Protein AF-A0AAY5EZK5-F1 (afdb_monomer)

Radius of gyration: 25.85 Å; Cα contacts (8 Å, |Δi|>4): 618; chains: 1; bounding box: 64×40×81 Å

Sequence (261 aa):
RSLLYVVLVALSNPVETMMDTRTATAELGWTAYPASGWEEVSGYDENLNTIRTYQVCNVFEPSQNNWLLTTFVRRRAAQRVYVEMRFTVRDCSSIPRVPGSCKETFTSTIRERPGAYLKVDTIAADESFSQVDFGGRLMKVNTEVRSFGPLSRNGFYLAFQDYGACMSLLSVRVFYKKCPSVVQNFAVFPETMTGAESTSLVIARGTCIPNAEEVDVPIKLYCNGDGEWMVPIGSCTCKAGFEPDNSSGKVLQRFWILRRL

Secondary structure (DSSP, 8-state):
-------------SEEEEEEGGG-SS----EEESTTS-EEEEEE-TT--EEEEEEEE-TTSSS--EEEEPPPEE-TT-SSEEEEEEEEEB-GGGSTT--TT-BSEEEEEEEEETTEEEEEEEEE-SS-B-HHHHHTT----EEEEEEE----SSEEEEEEEESSBEEEEEEEEEEEEEEPPEEETTEEE--EE--SSTT-EEEEEPEEPTTEEEEEEEEEEEEETTS-B---EEEEEEPTTEEEETTTTEEEE--------

Foldseek 3Di:
DDPPPPPPLPPDDQKDWQDKQAPDPDDQPKDKPPPLAKDWDWDADPVRDIGIKIWGAQQQDAFDKIKIKGPWGFCPPAQKKKKKWKKAFADQVQDPPGDPQEDQWKWKWKFQDPPDIHTQDIDHFPDHDHPVVVVVVDTDIGIDMTMAGRDDHRTIMMMIIDGRTGMMTRMIIMMAGWAGWDADQQWTWHIGGEHGDQADWDKTFTDHAPQKDWDFDDFIWTQGRRRDIDDTGGHIGGHPQWDADPPRSHIHGDDPPPPPD

Solvent-accessible surface area (backbone atoms only — not comparable to full-atom values): 14455 Å² total; per-residue (Å²): 140,80,83,78,81,76,78,74,78,64,87,54,69,41,61,49,80,68,44,54,45,75,76,42,91,59,86,82,75,54,51,45,37,52,77,87,34,42,42,83,44,83,44,65,50,100,84,68,46,80,34,54,25,40,33,34,65,54,30,82,51,77,89,41,71,25,32,37,30,50,56,83,40,68,39,78,84,46,28,26,39,35,42,37,38,32,30,35,36,40,38,58,91,52,41,87,88,54,48,93,64,43,35,63,46,36,35,40,30,40,31,69,46,93,94,47,72,46,77,72,47,78,48,66,60,92,49,62,32,46,63,71,32,64,78,67,73,53,80,45,77,28,79,48,77,50,72,52,53,70,58,87,58,75,30,35,26,50,33,41,39,34,50,14,21,40,36,35,45,55,32,49,36,33,31,29,46,21,19,50,53,46,76,56,54,52,17,39,31,65,66,40,63,21,36,46,44,72,87,26,71,32,80,39,65,42,42,56,40,75,65,36,39,83,74,39,81,67,40,35,34,33,25,28,36,81,17,44,76,52,81,72,38,48,31,30,42,62,36,93,66,38,41,78,37,93,88,71,84,44,58,41,72,60,74,79,75,74,76,71,129

Organism: Electrophorus electricus (NCBI:txid8005)

Nearest PDB structures (foldseek):
  7s7k-assembly1_A  TM=9.280E-01  e=2.050E-34  Mus musculus
  2x11-assembly1_A  TM=9.058E-01  e=7.210E-27  Homo sapiens
  2x10-assembly1_A  TM=8.776E-01  e=5.225E-24  Homo sapiens
  3nru-assembly3_C  TM=8.890E-01  e=3.804E-19  Homo sapiens
  7cze-assembly4_K  TM=8.743E-01  e=5.300E-18  Homo sapiens

Mean predicted aligned error: 9.1 Å

Structure (mmCIF, N/CA/C/O backbone):
data_AF-A0AAY5EZK5-F1
#
_entry.id   AF-A0AAY5EZK5-F1
#
loop_
_atom_site.group_PDB
_atom_site.id
_atom_site.type_symbol
_atom_site.label_a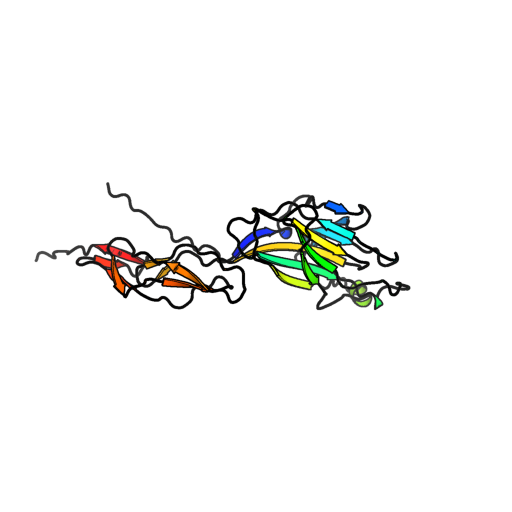tom_id
_atom_site.label_alt_id
_atom_site.label_comp_id
_atom_site.label_asym_id
_atom_site.label_entity_id
_atom_site.label_seq_id
_atom_site.pdbx_PDB_ins_code
_atom_site.Cartn_x
_atom_site.Cartn_y
_atom_site.Cartn_z
_atom_site.occupancy
_atom_site.B_iso_or_equiv
_atom_site.auth_seq_id
_atom_site.auth_comp_id
_atom_site.auth_asym_id
_atom_site.auth_atom_id
_atom_site.pdbx_PDB_model_num
ATOM 1 N N . ARG A 1 1 ? -35.147 -21.586 28.026 1.00 32.94 1 ARG A N 1
ATOM 2 C CA . ARG A 1 1 ? -34.544 -21.459 26.676 1.00 32.94 1 ARG A CA 1
ATOM 3 C C . ARG A 1 1 ? -33.757 -20.155 26.653 1.00 32.94 1 ARG A C 1
ATOM 5 O O . ARG A 1 1 ? -34.301 -19.137 26.254 1.00 32.94 1 ARG A O 1
ATOM 12 N N . SER A 1 2 ? -32.534 -20.166 27.176 1.00 31.98 2 SER A N 1
ATOM 13 C CA . SER A 1 2 ? -31.687 -18.973 27.257 1.00 31.98 2 SER A CA 1
ATOM 14 C C . SER A 1 2 ? -30.666 -19.056 26.131 1.00 31.98 2 SER A C 1
ATOM 16 O O . SER A 1 2 ? -29.817 -19.943 26.134 1.00 31.98 2 SER A O 1
ATOM 18 N N . LEU A 1 3 ? -30.824 -18.196 25.127 1.00 35.03 3 LEU A N 1
ATOM 19 C CA . LEU A 1 3 ? -29.871 -18.033 24.034 1.00 35.03 3 LEU A CA 1
ATOM 20 C C . LEU A 1 3 ? -28.569 -17.481 24.623 1.00 35.03 3 LEU A C 1
ATOM 22 O O . LEU A 1 3 ? -28.501 -16.318 25.015 1.00 35.03 3 LEU A O 1
ATOM 26 N N . LEU A 1 4 ? -27.552 -18.337 24.730 1.00 34.62 4 LEU A N 1
ATOM 27 C CA . LEU A 1 4 ? -26.184 -17.935 25.033 1.00 34.62 4 LEU A CA 1
ATOM 28 C C . LEU A 1 4 ? -25.693 -17.087 23.847 1.00 34.62 4 LEU A C 1
ATOM 30 O O . LEU A 1 4 ? -25.310 -17.626 22.810 1.00 34.62 4 LEU A O 1
ATOM 34 N N . TYR A 1 5 ? -25.740 -15.760 23.971 1.00 36.22 5 TYR A N 1
ATOM 35 C CA . TYR A 1 5 ? -25.053 -14.865 23.042 1.00 36.22 5 TYR A CA 1
ATOM 36 C C . TYR A 1 5 ? -23.549 -15.021 23.273 1.00 36.22 5 TYR A C 1
ATOM 38 O O . TYR A 1 5 ? -22.938 -14.362 24.115 1.00 36.22 5 TYR A O 1
ATOM 46 N N . VAL A 1 6 ? -22.950 -15.964 22.553 1.00 38.41 6 VAL A N 1
ATOM 47 C CA . VAL A 1 6 ? -21.502 -16.077 22.429 1.00 38.41 6 VAL A CA 1
ATOM 48 C C . VAL A 1 6 ? -21.052 -14.913 21.549 1.00 38.41 6 VAL A C 1
ATOM 50 O O . VAL A 1 6 ? -21.054 -15.008 20.326 1.00 38.41 6 VAL A O 1
ATOM 53 N N . VAL A 1 7 ? -20.691 -13.788 22.167 1.00 42.38 7 VAL A N 1
ATOM 54 C CA . VAL A 1 7 ? -19.855 -12.789 21.496 1.00 42.38 7 VAL A CA 1
ATOM 55 C C . VAL A 1 7 ? -18.460 -13.403 21.425 1.00 42.38 7 VAL A C 1
ATOM 57 O O . VAL A 1 7 ? -17.685 -13.340 22.375 1.00 42.38 7 VAL A O 1
ATOM 60 N N . LEU A 1 8 ? -18.184 -14.104 20.326 1.00 40.06 8 LEU A N 1
ATOM 61 C CA . LEU A 1 8 ? -16.822 -14.419 19.918 1.00 40.06 8 LEU A CA 1
ATOM 62 C C . LEU A 1 8 ? -16.130 -13.076 19.676 1.00 40.06 8 LEU A C 1
ATOM 64 O O . LEU A 1 8 ? -16.395 -12.417 18.672 1.00 40.06 8 LEU A O 1
ATOM 68 N N . VAL A 1 9 ? -15.265 -12.656 20.600 1.00 46.59 9 VAL A N 1
ATOM 69 C CA . VAL A 1 9 ? -14.266 -11.630 20.295 1.00 46.59 9 VAL A CA 1
ATOM 70 C C . VAL A 1 9 ? -13.293 -12.303 19.335 1.00 46.59 9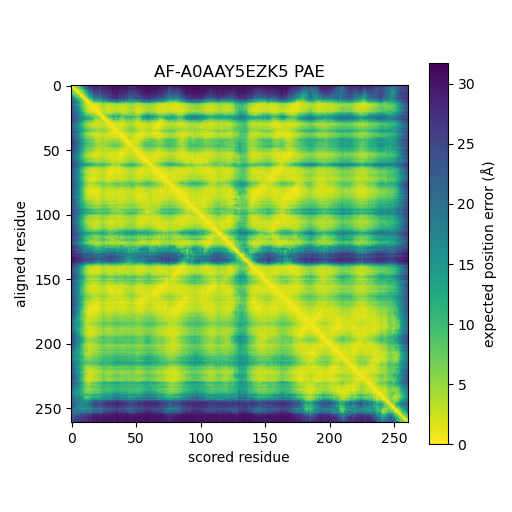 VAL A C 1
ATOM 72 O O . VAL A 1 9 ? -12.366 -12.998 19.745 1.00 46.59 9 VAL A O 1
ATOM 75 N N . ALA A 1 10 ? -13.582 -12.212 18.039 1.00 46.12 10 ALA A N 1
ATOM 76 C CA . ALA A 1 10 ? -12.631 -12.613 17.023 1.00 46.12 10 ALA A CA 1
ATOM 77 C C . ALA A 1 10 ? -11.376 -11.759 17.232 1.00 46.12 10 ALA A C 1
ATOM 79 O O . ALA A 1 10 ? -11.470 -10.532 17.261 1.00 46.12 10 ALA A O 1
ATOM 80 N N . LEU A 1 11 ? -10.216 -12.400 17.391 1.00 54.25 11 LEU A N 1
ATOM 81 C CA . LEU A 1 11 ? -8.919 -11.736 17.291 1.00 54.25 11 LEU A CA 1
ATOM 82 C C . LEU A 1 11 ? -8.790 -11.224 15.851 1.00 54.25 11 LEU A C 1
ATOM 84 O O . LEU A 1 11 ? -8.281 -11.911 14.968 1.00 54.25 11 LEU A O 1
ATOM 88 N N . SER A 1 12 ? -9.371 -10.060 15.573 1.00 65.50 12 SER A N 1
ATOM 89 C CA . SER A 1 12 ? -9.304 -9.444 14.257 1.00 65.50 12 SER A CA 1
ATOM 90 C C . SER A 1 12 ? -7.900 -8.889 14.066 1.00 65.50 12 SER A C 1
ATOM 92 O O . SER A 1 12 ? -7.410 -8.145 14.915 1.00 65.50 12 SER A O 1
ATOM 94 N N . ASN A 1 13 ? -7.261 -9.239 12.952 1.00 77.38 13 ASN A N 1
ATOM 95 C CA . ASN A 1 13 ? -5.939 -8.722 12.623 1.00 77.38 13 ASN A CA 1
ATOM 96 C C . ASN A 1 13 ? -5.965 -7.180 12.562 1.00 77.38 13 ASN A C 1
ATOM 98 O O . ASN A 1 13 ? -6.868 -6.622 11.929 1.00 77.38 13 ASN A O 1
ATOM 102 N N . PRO A 1 14 ? -4.968 -6.487 13.149 1.00 85.88 14 PRO A N 1
ATOM 103 C CA . PRO A 1 14 ? -4.870 -5.024 13.098 1.00 85.88 14 PRO A CA 1
ATOM 104 C C . PRO A 1 14 ? -4.542 -4.502 11.690 1.00 85.88 14 PRO A C 1
ATOM 106 O O . PRO A 1 14 ? -4.559 -3.301 11.439 1.00 85.88 14 PRO A O 1
ATOM 109 N N . VAL A 1 15 ? -4.249 -5.408 10.753 1.00 93.00 15 VAL A N 1
ATOM 110 C CA . VAL A 1 15 ? -3.941 -5.121 9.355 1.00 93.00 15 VAL A CA 1
ATOM 111 C C . VAL A 1 15 ? -4.949 -5.827 8.460 1.00 93.00 15 VAL A C 1
ATOM 113 O O . VAL A 1 15 ? -5.126 -7.043 8.546 1.00 93.00 15 VAL A O 1
ATOM 116 N N . GLU A 1 16 ? -5.568 -5.079 7.551 1.00 93.00 16 GLU A N 1
ATOM 117 C CA . GLU A 1 16 ? -6.508 -5.614 6.573 1.00 93.00 16 GLU A CA 1
ATOM 118 C C . GLU A 1 16 ? -5.995 -5.393 5.148 1.00 93.00 16 GLU A C 1
ATOM 120 O O . GLU A 1 16 ? -5.704 -4.273 4.729 1.00 93.00 16 GLU A O 1
ATOM 125 N N . THR A 1 17 ? -5.861 -6.490 4.397 1.00 94.50 17 THR A N 1
ATOM 126 C CA . THR A 1 17 ? -5.296 -6.479 3.041 1.00 94.50 17 THR A CA 1
ATOM 127 C C . THR A 1 17 ? -6.388 -6.229 2.000 1.00 94.50 17 THR A C 1
ATOM 129 O O . THR A 1 17 ? -7.453 -6.848 2.016 1.00 94.50 17 THR A O 1
ATOM 132 N N . MET A 1 18 ? -6.115 -5.293 1.094 1.00 93.81 18 MET A N 1
ATOM 133 C CA . MET A 1 18 ? -7.018 -4.829 0.037 1.00 93.81 18 MET A CA 1
ATOM 134 C C . MET A 1 18 ? -6.620 -5.380 -1.333 1.00 93.81 18 MET A C 1
ATOM 136 O O . MET A 1 18 ? -7.491 -5.646 -2.156 1.00 93.81 18 MET A O 1
ATOM 140 N N . MET A 1 19 ? -5.316 -5.540 -1.560 1.00 94.25 19 MET A N 1
ATOM 141 C CA . MET A 1 19 ? -4.713 -6.132 -2.753 1.00 94.25 19 MET A CA 1
ATOM 142 C C . MET A 1 19 ? -3.415 -6.826 -2.336 1.00 94.25 19 MET A C 1
ATOM 144 O O . MET A 1 19 ? -2.656 -6.250 -1.562 1.00 94.25 19 MET A O 1
ATOM 148 N N . ASP A 1 20 ? -3.150 -8.028 -2.840 1.00 94.12 20 ASP A N 1
ATOM 149 C CA . ASP A 1 20 ? -1.861 -8.708 -2.668 1.00 94.12 20 ASP A CA 1
ATOM 150 C C . ASP A 1 20 ? -1.550 -9.555 -3.903 1.00 94.12 20 ASP A C 1
ATOM 152 O O . ASP A 1 20 ? -2.169 -10.598 -4.134 1.00 94.12 20 ASP A O 1
ATOM 156 N N . THR A 1 21 ? -0.594 -9.095 -4.710 1.00 93.19 21 THR A N 1
ATOM 157 C CA . THR A 1 21 ? -0.231 -9.775 -5.958 1.00 93.19 21 THR A CA 1
ATOM 158 C C . THR A 1 21 ? 0.526 -11.085 -5.736 1.00 93.19 21 THR A C 1
ATOM 160 O O . THR A 1 21 ? 0.602 -11.880 -6.664 1.00 93.19 21 THR A O 1
ATOM 163 N N . ARG A 1 22 ? 1.044 -11.368 -4.528 1.00 87.94 22 ARG A N 1
ATOM 164 C CA . ARG A 1 22 ? 1.751 -12.636 -4.235 1.00 87.94 22 ARG A CA 1
ATOM 165 C C . ARG A 1 22 ? 0.822 -13.840 -4.275 1.00 87.94 22 ARG A C 1
ATOM 167 O O . ARG A 1 22 ? 1.249 -14.950 -4.554 1.00 87.94 22 ARG A O 1
ATOM 174 N N . THR A 1 23 ? -0.450 -13.610 -3.969 1.00 83.69 23 THR A N 1
ATOM 175 C CA . THR A 1 23 ? -1.479 -14.655 -3.933 1.00 83.69 23 THR A CA 1
ATOM 176 C C . THR A 1 23 ? -2.147 -14.889 -5.286 1.00 83.69 23 THR A C 1
ATOM 178 O O . THR A 1 23 ? -3.000 -15.769 -5.407 1.00 83.69 23 THR A O 1
ATOM 181 N N . ALA A 1 24 ? -1.784 -14.109 -6.308 1.00 78.69 24 ALA A N 1
ATOM 182 C CA . ALA A 1 24 ? -2.362 -14.240 -7.632 1.00 78.69 24 ALA A CA 1
ATOM 183 C C . ALA A 1 24 ? -1.841 -15.509 -8.321 1.00 78.69 24 ALA A C 1
ATOM 185 O O . ALA A 1 24 ? -0.646 -15.667 -8.553 1.00 78.69 24 ALA A O 1
ATOM 186 N N . THR A 1 25 ? -2.759 -16.407 -8.672 1.00 68.88 25 THR A N 1
ATOM 187 C CA . THR A 1 25 ? -2.469 -17.650 -9.407 1.00 68.88 25 THR A CA 1
ATOM 188 C C . THR A 1 25 ? -2.644 -17.505 -10.924 1.00 68.88 25 THR A C 1
ATOM 190 O O . THR A 1 25 ? -2.335 -18.428 -11.675 1.00 68.88 25 THR A O 1
ATOM 193 N N . ALA A 1 26 ? -3.127 -16.348 -11.380 1.00 78.00 26 ALA A N 1
ATOM 194 C CA . ALA A 1 26 ? -3.398 -16.006 -12.774 1.00 78.00 26 ALA A CA 1
ATOM 195 C C . ALA A 1 26 ? -2.852 -14.604 -13.103 1.00 78.00 26 ALA A C 1
ATOM 197 O O . ALA A 1 26 ? -2.232 -13.969 -12.251 1.00 78.00 26 ALA A O 1
ATOM 198 N N . GLU A 1 27 ? -3.067 -14.147 -14.339 1.00 82.12 27 GLU A N 1
ATOM 199 C CA . GLU A 1 27 ? -2.669 -12.811 -14.807 1.00 82.12 27 GLU A CA 1
ATOM 200 C C . GLU A 1 27 ? -3.202 -11.702 -13.889 1.00 82.12 27 GLU A C 1
ATOM 202 O O . GLU A 1 27 ? -4.352 -11.739 -13.437 1.00 82.12 27 GLU A O 1
ATOM 207 N N . LEU A 1 28 ? -2.362 -10.702 -13.617 1.00 85.00 28 LEU A N 1
ATOM 208 C CA . LEU A 1 28 ? -2.709 -9.580 -12.739 1.00 85.00 28 LEU A CA 1
ATOM 209 C C . LEU A 1 28 ? -3.65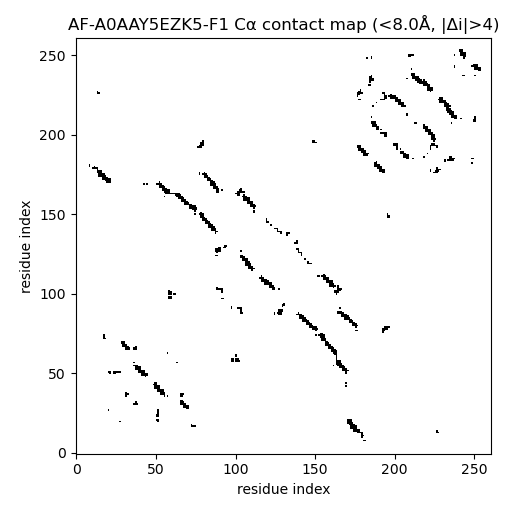6 -8.582 -13.421 1.00 85.00 28 LEU A C 1
ATOM 211 O O . LEU A 1 28 ? -4.402 -7.871 -12.737 1.00 85.00 28 LEU A O 1
ATOM 215 N N . GLY A 1 29 ? -3.637 -8.533 -14.757 1.00 90.69 29 GLY A N 1
ATOM 216 C CA . GLY A 1 29 ? -4.544 -7.716 -15.565 1.00 90.69 29 GLY A CA 1
ATOM 217 C C . GLY A 1 29 ? -4.324 -6.211 -15.401 1.00 90.69 29 GLY A C 1
ATOM 218 O O . GLY A 1 29 ? -5.278 -5.431 -15.472 1.00 90.69 29 GLY A O 1
ATOM 219 N N . TRP A 1 30 ? -3.092 -5.785 -15.115 1.00 95.38 30 TRP A N 1
ATOM 220 C CA . TRP A 1 30 ? -2.747 -4.368 -15.030 1.00 95.38 30 TRP A CA 1
ATOM 221 C C . TRP A 1 30 ? -2.520 -3.795 -16.428 1.00 95.38 30 TRP A C 1
ATOM 223 O O . TRP A 1 30 ? -2.168 -4.493 -17.373 1.00 95.38 30 TRP A O 1
ATOM 233 N N . THR A 1 31 ? -2.766 -2.498 -16.581 1.00 95.62 31 THR A N 1
ATOM 234 C CA . THR A 1 31 ? -2.671 -1.819 -17.876 1.00 95.62 31 THR A CA 1
ATOM 235 C C . THR A 1 31 ? -1.316 -1.136 -18.012 1.00 95.62 31 THR A C 1
ATOM 237 O O . THR A 1 31 ? -1.033 -0.182 -17.285 1.00 95.62 31 THR A O 1
ATOM 240 N N . ALA A 1 32 ? -0.501 -1.596 -18.959 1.00 96.38 32 ALA A N 1
ATOM 241 C CA . ALA A 1 32 ? 0.753 -0.952 -19.339 1.00 96.38 32 ALA A CA 1
ATOM 242 C C . ALA A 1 32 ? 0.536 0.092 -20.450 1.00 96.38 32 ALA A C 1
ATOM 244 O O . ALA A 1 32 ? -0.250 -0.121 -21.376 1.00 96.38 32 ALA A O 1
ATOM 245 N N . TYR A 1 33 ? 1.234 1.225 -20.368 1.00 94.62 33 TYR A N 1
ATOM 246 C CA . TYR A 1 33 ? 1.248 2.250 -21.410 1.00 94.62 33 TYR A CA 1
ATOM 247 C C . TYR A 1 33 ? 2.617 2.952 -21.499 1.00 94.62 33 TYR A C 1
ATOM 249 O O . TYR A 1 33 ? 3.058 3.518 -20.502 1.00 94.62 33 TYR A O 1
ATOM 257 N N . PRO A 1 34 ? 3.266 3.003 -22.675 1.00 94.94 34 PRO A N 1
ATOM 258 C CA . PRO A 1 34 ? 2.902 2.281 -23.894 1.00 94.94 34 PRO A CA 1
ATOM 259 C C . PRO A 1 34 ? 2.991 0.759 -23.686 1.00 94.94 34 PRO A C 1
ATOM 261 O O . PRO A 1 34 ? 3.588 0.292 -22.720 1.00 94.94 34 PRO A O 1
ATOM 264 N N . ALA A 1 35 ? 2.411 -0.024 -24.600 1.00 91.56 35 ALA A N 1
ATOM 265 C CA . ALA A 1 35 ? 2.458 -1.491 -24.523 1.00 91.56 35 ALA A CA 1
ATOM 266 C C . ALA A 1 35 ? 3.893 -2.058 -24.591 1.00 91.56 35 ALA A C 1
ATOM 268 O O . ALA A 1 35 ? 4.130 -3.174 -24.153 1.00 91.56 35 ALA A O 1
ATOM 269 N N . SER A 1 36 ? 4.847 -1.282 -25.114 1.00 90.69 36 SER A N 1
ATOM 270 C CA . SER A 1 36 ? 6.282 -1.598 -25.142 1.00 90.69 36 SER A CA 1
ATOM 271 C C . SER A 1 36 ? 7.034 -1.216 -23.858 1.00 90.69 36 SER A C 1
ATOM 273 O O . SER A 1 36 ? 8.260 -1.282 -23.829 1.00 90.69 36 SER A O 1
ATOM 275 N N . GLY A 1 37 ? 6.331 -0.706 -22.844 1.00 93.94 37 GLY A N 1
ATOM 276 C CA . GLY A 1 37 ? 6.909 -0.310 -21.565 1.00 93.94 37 GLY A CA 1
ATOM 277 C C . GLY A 1 37 ? 7.001 -1.496 -20.613 1.00 93.94 37 GLY A C 1
ATOM 278 O O . GLY A 1 37 ? 7.916 -2.307 -20.693 1.00 93.94 37 GLY A O 1
ATOM 279 N N . TRP A 1 38 ? 6.045 -1.575 -19.691 1.00 96.69 38 TRP A N 1
ATOM 280 C CA . TRP A 1 38 ? 5.977 -2.654 -18.712 1.00 96.69 38 TRP A CA 1
ATOM 281 C C . TRP A 1 38 ? 5.445 -3.947 -19.326 1.00 96.69 38 TRP A C 1
ATOM 283 O O . TRP A 1 38 ? 4.392 -3.950 -19.961 1.00 96.69 38 TRP A O 1
ATOM 293 N N . GLU A 1 39 ? 6.139 -5.047 -19.061 1.00 95.69 39 GLU A N 1
ATOM 294 C CA . GLU A 1 39 ? 5.795 -6.388 -19.525 1.00 95.69 39 GLU A CA 1
ATOM 295 C C . GLU A 1 39 ? 5.446 -7.289 -18.337 1.00 95.69 39 GLU A C 1
ATOM 297 O O . GLU A 1 39 ? 6.163 -7.307 -17.334 1.00 95.69 39 GLU A O 1
ATOM 302 N N . GLU A 1 40 ? 4.349 -8.042 -18.443 1.00 94.25 40 GLU A N 1
ATOM 303 C CA . GLU A 1 40 ? 3.993 -9.067 -17.459 1.00 94.25 40 GLU A CA 1
ATOM 304 C C . GLU A 1 40 ? 4.760 -10.358 -17.746 1.00 94.25 40 GLU A C 1
ATOM 306 O O . GLU A 1 40 ? 4.638 -10.934 -18.827 1.00 94.25 40 GLU A O 1
ATOM 311 N N . VAL A 1 41 ? 5.523 -10.841 -16.769 1.00 91.75 41 VAL A N 1
ATOM 312 C CA . VAL A 1 41 ? 6.317 -12.066 -16.894 1.00 91.75 41 VAL A CA 1
ATOM 313 C C . VAL A 1 41 ? 6.128 -12.981 -15.688 1.00 91.75 41 VAL A C 1
ATOM 315 O O . VAL A 1 41 ? 5.684 -12.573 -14.613 1.00 91.75 41 VAL A O 1
ATOM 318 N N . SER A 1 42 ? 6.445 -14.261 -15.872 1.00 88.88 42 SER A N 1
ATOM 319 C CA . SER A 1 42 ? 6.529 -15.211 -14.762 1.00 88.88 42 SER A CA 1
ATOM 320 C C . SER A 1 42 ? 7.906 -15.121 -14.112 1.00 88.88 42 SER A C 1
ATOM 322 O O . SER A 1 42 ? 8.920 -15.272 -14.791 1.00 88.88 42 SER A O 1
ATOM 324 N N . GLY A 1 43 ? 7.932 -14.925 -12.798 1.00 83.81 43 GLY A N 1
ATOM 325 C CA . GLY A 1 43 ? 9.136 -14.949 -11.974 1.00 83.81 43 GLY A CA 1
ATOM 326 C C . GLY A 1 43 ? 9.065 -16.017 -10.884 1.00 83.81 43 GLY A C 1
ATOM 327 O O . GLY A 1 43 ? 8.098 -16.777 -10.793 1.00 83.81 43 GLY A O 1
ATOM 328 N N . TYR A 1 44 ? 10.088 -16.040 -10.032 1.00 81.94 44 TYR A N 1
ATOM 329 C CA . TYR A 1 44 ? 10.135 -16.871 -8.831 1.00 81.94 44 TYR A CA 1
ATOM 330 C C . TYR A 1 44 ? 10.347 -15.988 -7.603 1.00 81.94 44 TYR A C 1
ATOM 332 O O . TYR A 1 44 ? 11.094 -15.009 -7.672 1.00 81.94 44 TYR A O 1
ATOM 340 N N . ASP A 1 45 ? 9.687 -16.318 -6.494 1.00 78.38 45 ASP A N 1
ATOM 341 C CA . ASP A 1 45 ? 9.992 -15.715 -5.196 1.00 78.38 45 ASP A CA 1
ATOM 342 C C . ASP A 1 45 ? 11.221 -16.380 -4.536 1.00 78.38 45 ASP A C 1
ATOM 344 O O . ASP A 1 45 ? 11.823 -17.311 -5.074 1.00 78.38 45 ASP A O 1
ATOM 348 N N . GLU A 1 46 ? 11.594 -15.909 -3.343 1.00 77.38 46 GLU A N 1
ATOM 349 C CA . GLU A 1 46 ? 12.710 -16.450 -2.545 1.00 77.38 46 GLU A CA 1
ATOM 350 C C . GLU A 1 46 ? 12.534 -17.937 -2.182 1.00 77.38 46 GLU A C 1
ATOM 352 O O . GLU A 1 46 ? 13.515 -18.629 -1.920 1.00 77.38 46 GLU A O 1
ATOM 357 N N . ASN A 1 47 ? 11.296 -18.439 -2.196 1.00 82.44 47 ASN A N 1
ATOM 358 C CA . ASN A 1 47 ? 10.943 -19.825 -1.895 1.00 82.44 47 ASN A CA 1
ATOM 359 C C . ASN A 1 47 ? 10.753 -20.672 -3.164 1.00 82.44 47 ASN A C 1
ATOM 361 O O . ASN A 1 47 ? 10.289 -21.808 -3.070 1.00 82.44 47 ASN A O 1
ATOM 365 N N . LEU A 1 48 ? 11.103 -20.138 -4.342 1.00 80.62 48 LEU A N 1
ATOM 366 C CA . LEU A 1 48 ? 10.933 -20.773 -5.652 1.00 80.62 48 LEU A CA 1
ATOM 367 C C . LEU A 1 48 ? 9.471 -21.023 -6.054 1.00 80.62 48 LEU A C 1
ATOM 369 O O . LEU A 1 48 ? 9.201 -21.826 -6.950 1.00 80.62 48 LEU A O 1
ATOM 373 N N . ASN A 1 49 ? 8.519 -20.312 -5.453 1.00 84.69 49 ASN A N 1
ATOM 374 C CA . ASN A 1 49 ? 7.143 -20.307 -5.931 1.00 84.69 49 ASN A CA 1
ATOM 375 C C . ASN A 1 49 ? 7.044 -19.463 -7.199 1.00 84.69 49 ASN A C 1
ATOM 377 O O . ASN A 1 49 ? 7.624 -18.380 -7.289 1.00 84.69 49 ASN A O 1
ATOM 381 N N . THR A 1 50 ? 6.262 -19.931 -8.167 1.00 86.56 50 THR A N 1
ATOM 382 C CA . THR A 1 50 ? 5.960 -19.159 -9.374 1.00 86.56 50 THR A CA 1
ATOM 383 C C . THR A 1 50 ? 5.084 -17.962 -9.023 1.00 86.56 50 THR A C 1
ATOM 385 O O . THR A 1 50 ? 3.992 -18.138 -8.481 1.00 86.56 50 THR A O 1
ATOM 388 N N . ILE A 1 5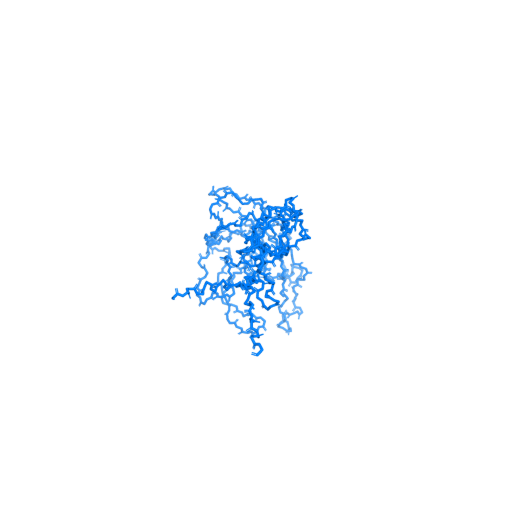1 ? 5.531 -16.763 -9.382 1.00 88.56 51 ILE A N 1
ATOM 389 C CA . ILE A 1 51 ? 4.809 -15.506 -9.167 1.00 88.56 51 ILE A CA 1
ATOM 390 C C . ILE A 1 51 ? 4.643 -14.751 -10.487 1.00 88.56 51 ILE A C 1
ATOM 392 O O . ILE A 1 51 ? 5.425 -14.930 -11.422 1.00 88.56 51 ILE A O 1
ATOM 396 N N . ARG A 1 52 ? 3.625 -13.891 -10.569 1.00 91.50 52 ARG A N 1
ATOM 397 C CA . ARG A 1 52 ? 3.456 -12.947 -11.683 1.00 91.50 52 ARG A CA 1
ATOM 398 C C . ARG A 1 52 ? 4.088 -11.612 -11.321 1.00 91.50 52 ARG A C 1
ATOM 400 O O . ARG A 1 52 ? 3.784 -11.054 -10.267 1.00 91.50 52 ARG A O 1
ATOM 407 N N . THR A 1 53 ? 4.969 -11.121 -12.184 1.00 92.19 53 THR A N 1
ATOM 408 C CA . THR A 1 53 ? 5.741 -9.893 -11.974 1.00 92.19 53 THR A CA 1
ATOM 409 C C . THR A 1 53 ? 5.603 -8.972 -13.181 1.00 92.19 53 THR A C 1
ATOM 411 O O . THR A 1 53 ? 5.233 -9.408 -14.270 1.00 92.19 53 THR A O 1
ATOM 414 N N . TYR A 1 54 ? 5.908 -7.689 -12.991 1.00 95.81 54 TYR A N 1
ATOM 415 C CA . TYR A 1 54 ? 6.021 -6.731 -14.091 1.00 95.81 54 TYR A CA 1
ATOM 416 C C . TYR A 1 54 ? 7.460 -6.246 -14.207 1.00 95.81 54 TYR A C 1
ATOM 418 O O . TYR A 1 54 ? 8.038 -5.818 -13.210 1.00 95.81 54 TYR A O 1
ATOM 426 N N . GLN A 1 55 ? 8.031 -6.278 -15.407 1.00 95.50 55 GLN A N 1
ATOM 427 C CA . GLN A 1 55 ? 9.398 -5.831 -15.669 1.00 95.50 55 GLN A CA 1
ATOM 428 C C . GLN A 1 55 ? 9.444 -4.718 -16.717 1.00 95.50 55 GLN A C 1
ATOM 430 O O . GLN A 1 55 ? 8.576 -4.630 -17.582 1.00 95.50 55 GLN A O 1
ATOM 435 N N . VAL A 1 56 ? 10.468 -3.872 -16.638 1.00 96.31 56 VAL A N 1
ATOM 436 C CA . VAL A 1 56 ? 10.782 -2.848 -17.643 1.00 96.31 56 VAL A CA 1
ATOM 437 C C . VAL A 1 56 ? 12.297 -2.645 -17.689 1.00 96.31 56 VAL A C 1
ATOM 439 O O . VAL A 1 56 ? 12.954 -2.642 -16.648 1.00 96.31 56 VAL A O 1
ATOM 442 N N . CYS A 1 57 ? 12.875 -2.530 -18.888 1.00 94.81 57 CYS A N 1
ATOM 443 C CA . CYS A 1 57 ? 14.320 -2.333 -19.059 1.00 94.81 57 CYS A CA 1
ATOM 444 C C . CYS A 1 57 ? 14.656 -1.562 -20.347 1.00 94.81 57 CYS A C 1
ATOM 446 O O . CYS A 1 57 ? 15.521 -1.954 -21.130 1.00 94.81 57 CYS A O 1
ATOM 448 N N . ASN A 1 58 ? 13.992 -0.425 -20.563 1.00 93.50 58 ASN A N 1
ATOM 449 C CA . ASN A 1 58 ? 14.191 0.423 -21.747 1.00 93.50 58 ASN A CA 1
ATOM 450 C C . ASN A 1 58 ? 15.316 1.458 -21.537 1.00 93.50 58 ASN A C 1
ATOM 452 O O . ASN A 1 58 ? 15.172 2.634 -21.861 1.00 93.50 58 ASN A O 1
ATOM 456 N N . VAL A 1 59 ? 16.448 1.029 -20.970 1.00 93.31 59 VAL A N 1
ATOM 457 C CA . VAL A 1 59 ? 17.546 1.918 -20.526 1.00 93.31 59 VAL A CA 1
ATOM 458 C C . VAL A 1 59 ? 18.343 2.569 -21.661 1.00 93.31 59 VAL A C 1
ATOM 460 O O . VAL A 1 59 ? 19.036 3.555 -21.430 1.00 93.31 59 VAL A O 1
ATOM 463 N N . PHE A 1 60 ? 18.277 2.018 -22.876 1.00 92.31 60 PHE A N 1
ATOM 464 C CA . PHE A 1 60 ? 19.010 2.528 -24.042 1.00 92.31 60 PHE A CA 1
ATOM 465 C C . PHE A 1 60 ? 18.254 3.618 -24.805 1.00 92.31 60 PHE A C 1
ATOM 467 O O . PHE A 1 60 ? 18.857 4.340 -25.597 1.00 92.31 60 PHE A O 1
ATOM 474 N N . GLU A 1 61 ? 16.957 3.759 -24.548 1.00 89.44 61 GLU A N 1
ATOM 475 C CA . GLU A 1 61 ? 16.108 4.732 -25.218 1.00 89.44 61 GLU A CA 1
ATOM 476 C C . GLU A 1 61 ? 16.079 6.054 -24.430 1.00 89.44 61 GLU A C 1
ATOM 478 O O . GLU A 1 61 ? 15.924 6.048 -23.203 1.00 89.44 61 GLU A O 1
ATOM 483 N N . PRO A 1 62 ? 16.206 7.217 -25.091 1.00 86.12 62 PRO A N 1
ATOM 484 C CA . PRO A 1 62 ? 16.068 8.500 -24.416 1.00 86.12 62 PRO A CA 1
ATOM 485 C C . PRO A 1 62 ? 14.605 8.767 -24.019 1.00 86.12 62 PRO A C 1
ATOM 487 O O . PRO A 1 62 ? 13.670 8.256 -24.633 1.00 86.12 62 PRO A O 1
ATOM 490 N N . SER A 1 63 ? 14.405 9.622 -23.009 1.00 87.25 63 SER A N 1
ATOM 491 C CA . SER A 1 63 ? 13.095 10.208 -22.662 1.00 87.25 63 SER A CA 1
ATOM 492 C C . SER A 1 63 ? 11.954 9.198 -22.449 1.00 87.25 63 SER A C 1
ATOM 494 O O . SER A 1 63 ? 10.839 9.395 -22.932 1.00 87.25 63 SER A O 1
ATOM 496 N N . GLN A 1 64 ? 12.223 8.126 -21.702 1.00 94.25 64 GLN A N 1
ATOM 497 C CA . GLN A 1 64 ? 11.219 7.122 -21.346 1.00 94.25 64 GLN A CA 1
ATOM 498 C C . GLN A 1 64 ? 10.097 7.689 -20.466 1.00 94.25 64 GLN A C 1
ATOM 500 O O . GLN A 1 64 ? 10.302 8.627 -19.698 1.00 94.25 64 GLN A O 1
ATOM 505 N N . ASN A 1 65 ? 8.903 7.105 -20.584 1.00 95.50 65 ASN A N 1
ATOM 506 C CA . ASN A 1 65 ? 7.732 7.444 -19.776 1.00 95.50 65 ASN A CA 1
ATOM 507 C C . ASN A 1 65 ? 6.756 6.254 -19.750 1.00 95.50 65 ASN A C 1
ATOM 509 O O . ASN A 1 65 ? 5.713 6.267 -20.409 1.00 95.50 65 ASN A O 1
ATOM 513 N N . ASN A 1 66 ? 7.137 5.201 -19.030 1.00 96.56 66 ASN A N 1
ATOM 514 C CA . ASN A 1 66 ? 6.437 3.921 -19.005 1.00 96.56 66 ASN A CA 1
ATOM 515 C C . ASN A 1 66 ? 5.516 3.840 -17.786 1.00 96.56 66 ASN A C 1
ATOM 517 O O . ASN A 1 66 ? 5.971 3.834 -16.643 1.00 96.56 66 ASN A O 1
ATOM 521 N N . TRP A 1 67 ? 4.214 3.744 -18.025 1.00 96.50 67 TRP A N 1
ATOM 522 C CA . TRP A 1 67 ? 3.174 3.642 -17.009 1.00 96.50 67 TRP A CA 1
ATOM 523 C C . TRP A 1 67 ? 2.702 2.205 -16.845 1.00 96.50 67 TRP A C 1
ATOM 525 O O . TRP A 1 67 ? 2.441 1.510 -17.825 1.00 96.50 67 TRP A O 1
ATOM 535 N N . LEU A 1 68 ? 2.501 1.802 -15.599 1.00 97.31 68 LEU A N 1
ATOM 536 C CA . LEU A 1 68 ? 1.830 0.569 -15.219 1.00 97.31 68 LEU A CA 1
ATOM 537 C C . LEU A 1 68 ? 0.730 0.909 -14.229 1.00 97.31 68 LEU A C 1
ATOM 539 O O . LEU A 1 68 ? 1.001 1.441 -13.156 1.00 97.31 68 LEU A O 1
ATOM 543 N N . LEU A 1 69 ? -0.512 0.626 -14.592 1.00 96.12 69 LEU A N 1
ATOM 544 C CA . LEU A 1 69 ? -1.687 0.975 -13.809 1.00 96.12 69 LEU A CA 1
ATOM 545 C C . LEU A 1 69 ? -2.377 -0.290 -13.302 1.00 96.12 69 LEU A C 1
ATOM 547 O O . LEU A 1 69 ? -2.759 -1.148 -14.095 1.00 96.12 69 LEU A O 1
ATOM 551 N N . THR A 1 70 ? -2.604 -0.371 -11.995 1.00 96.19 70 THR A N 1
ATOM 552 C CA . THR A 1 70 ? -3.281 -1.517 -11.380 1.00 96.19 70 THR A CA 1
ATOM 553 C C . THR A 1 70 ? -4.752 -1.609 -11.775 1.00 96.19 70 THR A C 1
ATOM 555 O O . THR A 1 70 ? -5.332 -0.688 -12.351 1.00 96.19 70 THR A O 1
ATOM 558 N N . THR A 1 71 ? -5.405 -2.698 -11.381 1.00 94.75 71 THR A N 1
ATOM 559 C CA . THR A 1 71 ? -6.869 -2.755 -11.318 1.00 94.75 71 THR A CA 1
ATOM 560 C C . THR A 1 71 ? -7.410 -1.883 -10.172 1.00 94.75 71 THR A C 1
ATOM 562 O O . THR A 1 71 ? -6.656 -1.365 -9.340 1.00 94.75 71 THR A O 1
ATOM 565 N N . PHE A 1 72 ? -8.728 -1.657 -10.153 1.00 94.81 72 PHE A N 1
ATOM 566 C CA . PHE A 1 72 ? -9.371 -0.796 -9.156 1.00 94.81 72 PHE A CA 1
ATOM 567 C C . PHE A 1 72 ? -9.321 -1.413 -7.754 1.00 94.81 72 PHE A C 1
ATOM 569 O O . PHE A 1 72 ? -9.885 -2.482 -7.513 1.00 94.81 72 PHE A O 1
ATOM 576 N N . VAL A 1 73 ? -8.735 -0.688 -6.802 1.00 95.19 73 VAL A N 1
ATOM 577 C CA . VAL A 1 73 ? -8.670 -1.081 -5.394 1.00 95.19 73 VAL A CA 1
ATOM 578 C C . VAL A 1 73 ? -9.774 -0.365 -4.619 1.00 95.19 73 VAL A C 1
ATOM 580 O O . VAL A 1 73 ? -9.792 0.862 -4.501 1.00 95.19 73 VAL A O 1
ATOM 583 N N . ARG A 1 74 ? -10.723 -1.129 -4.064 1.00 95.38 74 ARG A N 1
ATOM 584 C CA . ARG A 1 74 ? -11.804 -0.579 -3.226 1.00 95.38 74 ARG A CA 1
ATOM 585 C C . ARG A 1 74 ? -11.233 -0.060 -1.912 1.00 95.38 74 ARG A C 1
ATOM 587 O O . ARG A 1 74 ? -10.647 -0.844 -1.176 1.00 95.38 74 ARG A O 1
ATOM 594 N N . ARG A 1 75 ? -11.502 1.204 -1.565 1.00 92.94 75 ARG A N 1
ATOM 595 C CA . ARG A 1 75 ? -11.007 1.856 -0.336 1.00 92.94 75 ARG A CA 1
ATOM 596 C C . ARG A 1 75 ? -11.476 1.168 0.951 1.00 92.94 75 ARG A C 1
ATOM 598 O O . ARG A 1 75 ? -10.779 1.211 1.960 1.00 92.94 75 ARG A O 1
ATOM 605 N N . ARG A 1 76 ? -12.662 0.550 0.927 1.00 91.12 76 ARG A N 1
ATOM 606 C CA . ARG A 1 76 ? -13.369 0.092 2.138 1.00 91.12 76 ARG A CA 1
ATOM 607 C C . ARG A 1 76 ? -13.502 1.262 3.131 1.00 91.12 76 ARG A C 1
ATOM 609 O O . ARG A 1 76 ? -13.864 2.363 2.716 1.00 91.12 76 ARG A O 1
ATOM 616 N N . ALA A 1 77 ? -13.221 1.043 4.413 1.00 87.75 77 ALA A N 1
ATOM 617 C CA . ALA A 1 77 ? -13.285 2.069 5.452 1.00 87.75 77 ALA A CA 1
ATOM 618 C C . ALA A 1 77 ? -11.963 2.841 5.647 1.00 87.75 77 ALA A C 1
ATOM 620 O O . ALA A 1 77 ? -11.904 3.741 6.483 1.00 87.75 77 ALA A O 1
ATOM 621 N N . ALA A 1 78 ? -10.915 2.531 4.876 1.00 91.50 78 ALA A N 1
ATOM 622 C CA . ALA A 1 78 ? -9.586 3.093 5.081 1.00 91.50 78 ALA A CA 1
ATOM 623 C C . ALA A 1 78 ? -9.546 4.605 4.810 1.00 91.50 78 ALA A C 1
ATOM 625 O O . ALA A 1 78 ? -9.961 5.062 3.743 1.00 91.50 78 ALA A O 1
ATOM 626 N N . GLN A 1 79 ? -9.025 5.389 5.755 1.00 91.00 79 GLN A N 1
ATOM 627 C CA . GLN A 1 79 ? -8.687 6.803 5.525 1.00 91.00 79 GLN A CA 1
ATOM 628 C C . GLN A 1 79 ? -7.272 6.962 4.973 1.00 91.00 79 GLN A C 1
ATOM 630 O O . GLN A 1 79 ? -7.007 7.860 4.179 1.00 91.00 79 GLN A O 1
ATOM 635 N N . ARG A 1 80 ? -6.382 6.060 5.375 1.00 92.88 80 ARG A N 1
ATOM 636 C CA . ARG A 1 80 ? -5.004 5.950 4.920 1.00 92.88 80 ARG A CA 1
ATOM 637 C C . ARG A 1 80 ? -4.723 4.491 4.610 1.00 92.88 80 ARG A C 1
ATOM 639 O O . ARG A 1 80 ? -5.205 3.606 5.316 1.00 92.88 80 ARG A O 1
ATOM 646 N N . VAL A 1 81 ? -3.954 4.250 3.562 1.00 94.12 81 VAL A N 1
ATOM 647 C CA . VAL A 1 81 ? -3.504 2.907 3.196 1.00 94.12 81 VAL A CA 1
ATOM 648 C C . VAL A 1 81 ? -1.990 2.899 3.051 1.00 94.12 81 VAL A C 1
ATOM 650 O O . VAL A 1 81 ? -1.345 3.941 2.933 1.00 94.12 81 VAL A O 1
ATOM 653 N N . TYR A 1 82 ? -1.439 1.701 3.061 1.00 94.00 82 TYR A N 1
ATOM 654 C CA . TYR A 1 82 ? -0.029 1.399 2.949 1.00 94.00 82 TYR A CA 1
ATOM 655 C C . TYR A 1 82 ? 0.169 0.558 1.699 1.00 94.00 82 TYR A C 1
ATOM 657 O O . TYR A 1 82 ? -0.608 -0.360 1.429 1.00 94.00 82 TYR A O 1
ATOM 665 N N . VAL A 1 83 ? 1.197 0.899 0.939 1.00 95.12 83 VAL A N 1
ATOM 666 C CA . VAL A 1 83 ? 1.615 0.216 -0.274 1.00 95.12 83 VAL A CA 1
ATOM 667 C C . VAL A 1 83 ? 3.005 -0.332 -0.004 1.00 95.12 83 VAL A C 1
ATOM 669 O O . VAL A 1 83 ? 3.963 0.427 0.115 1.00 95.12 83 VAL A O 1
ATOM 672 N N . GLU A 1 84 ? 3.088 -1.646 0.137 1.00 95.75 84 GLU A N 1
ATOM 673 C CA . GLU A 1 84 ? 4.335 -2.394 0.225 1.00 95.75 84 GLU A CA 1
ATOM 674 C C . GLU A 1 84 ? 4.700 -2.881 -1.176 1.00 95.75 84 GLU A C 1
ATOM 676 O O . GLU A 1 84 ? 3.917 -3.574 -1.831 1.00 95.75 84 GLU A O 1
ATOM 681 N N . MET A 1 85 ? 5.883 -2.499 -1.637 1.00 95.44 85 MET A N 1
ATOM 682 C CA . MET A 1 85 ? 6.418 -2.812 -2.955 1.00 95.44 85 MET A CA 1
ATOM 683 C C . MET A 1 85 ? 7.673 -3.647 -2.766 1.00 95.44 85 MET A C 1
ATOM 685 O O . MET A 1 85 ? 8.621 -3.192 -2.131 1.00 95.44 85 MET A O 1
ATOM 689 N N . ARG A 1 86 ? 7.694 -4.854 -3.337 1.00 93.62 86 ARG A N 1
ATOM 690 C CA . ARG A 1 86 ? 8.923 -5.646 -3.461 1.00 93.62 86 ARG A CA 1
ATOM 691 C C . ARG A 1 86 ? 9.396 -5.613 -4.897 1.00 93.62 86 ARG A C 1
ATOM 693 O O . ARG A 1 86 ? 8.609 -5.913 -5.797 1.00 93.62 86 ARG A O 1
ATOM 700 N N . PHE A 1 87 ? 10.651 -5.257 -5.115 1.00 93.56 87 PHE A N 1
ATOM 701 C CA . PHE A 1 87 ? 11.188 -5.039 -6.453 1.00 93.56 87 PHE A CA 1
ATOM 702 C C . PHE A 1 87 ? 12.701 -5.262 -6.504 1.00 93.56 87 PHE A C 1
ATOM 704 O O . PHE A 1 87 ? 13.379 -5.300 -5.482 1.00 93.56 87 PHE A O 1
ATOM 711 N N . THR A 1 88 ? 13.234 -5.405 -7.710 1.00 91.38 88 THR A N 1
ATOM 712 C CA . THR A 1 88 ? 14.675 -5.487 -7.974 1.00 91.38 88 THR A CA 1
ATOM 713 C C . THR A 1 88 ? 15.056 -4.386 -8.949 1.00 91.38 88 THR A C 1
ATOM 715 O O . THR A 1 88 ? 14.336 -4.184 -9.929 1.00 91.38 88 THR A O 1
ATOM 718 N N . VAL A 1 89 ? 16.189 -3.721 -8.732 1.00 92.62 89 VAL A N 1
ATOM 719 C CA . VAL A 1 89 ? 16.738 -2.710 -9.649 1.00 92.62 89 VAL A CA 1
ATOM 720 C C . VAL A 1 89 ? 18.159 -3.095 -10.016 1.00 92.62 89 VAL A C 1
ATOM 722 O O . VAL A 1 89 ? 18.961 -3.440 -9.145 1.00 92.62 89 VAL A O 1
ATOM 725 N N . ARG A 1 90 ? 18.464 -3.032 -11.310 1.00 90.62 90 ARG A N 1
ATOM 726 C CA . ARG A 1 90 ? 19.821 -3.211 -11.813 1.00 90.62 90 ARG A CA 1
ATOM 727 C C . ARG A 1 90 ? 20.580 -1.893 -11.745 1.00 90.62 90 ARG A C 1
ATOM 729 O O . ARG A 1 90 ? 20.073 -0.881 -12.220 1.00 90.62 90 ARG A O 1
ATOM 736 N N . ASP A 1 91 ? 21.804 -1.945 -11.233 1.00 89.81 91 ASP A N 1
ATOM 737 C CA . ASP A 1 91 ? 22.711 -0.798 -11.213 1.00 89.81 91 ASP A CA 1
ATOM 738 C C . ASP A 1 91 ? 23.049 -0.355 -12.647 1.00 89.81 91 ASP A C 1
ATOM 740 O O . ASP A 1 91 ? 23.496 -1.172 -13.464 1.00 89.81 91 ASP A O 1
ATOM 744 N N . CYS A 1 92 ? 22.860 0.927 -12.961 1.00 91.19 92 CYS A N 1
ATOM 745 C CA . CYS A 1 92 ? 23.175 1.496 -14.271 1.00 91.19 92 CYS A CA 1
ATOM 746 C C . CYS A 1 92 ? 24.664 1.330 -14.620 1.00 91.19 92 CYS A C 1
ATOM 748 O O . CYS A 1 92 ? 25.001 1.032 -15.765 1.00 91.19 92 CYS A O 1
ATOM 750 N N . SER A 1 93 ? 25.564 1.447 -13.641 1.00 89.06 93 SER A N 1
ATOM 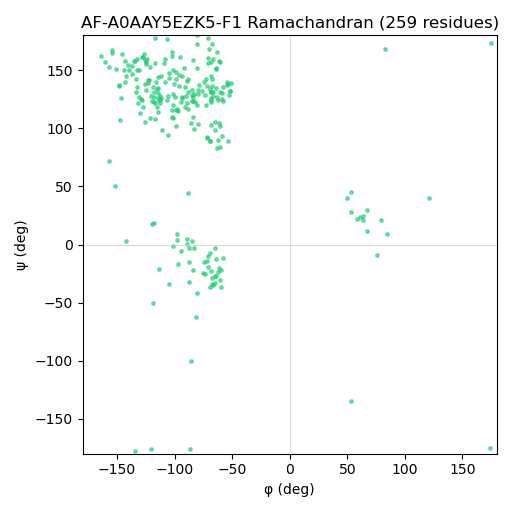751 C CA . SER A 1 93 ? 27.008 1.260 -13.827 1.00 89.06 93 SER A CA 1
ATOM 752 C C . SER A 1 93 ? 27.370 -0.163 -14.279 1.00 89.06 93 SER A C 1
ATOM 754 O O . SER A 1 93 ? 28.383 -0.372 -14.948 1.00 89.06 93 SER A O 1
ATOM 756 N N . SER A 1 94 ? 26.500 -1.140 -13.995 1.00 87.56 94 SER A N 1
ATOM 757 C CA . SER A 1 94 ? 26.653 -2.538 -14.410 1.00 87.56 94 SER A CA 1
ATOM 758 C C . SER A 1 94 ? 26.177 -2.829 -15.840 1.00 87.56 94 SER A C 1
ATOM 760 O O . SER A 1 94 ? 26.243 -3.979 -16.295 1.00 87.56 94 SER A O 1
ATOM 762 N N . ILE A 1 95 ? 25.632 -1.831 -16.545 1.00 87.75 95 ILE A N 1
ATOM 763 C CA . ILE A 1 95 ? 25.094 -1.974 -17.899 1.00 87.75 95 ILE A CA 1
ATOM 764 C C . ILE A 1 95 ? 26.114 -1.406 -18.898 1.00 87.75 95 ILE A C 1
ATOM 766 O O . ILE A 1 95 ? 26.313 -0.191 -18.973 1.00 87.75 95 ILE A O 1
ATOM 770 N N . PRO A 1 96 ? 26.769 -2.260 -19.708 1.00 88.19 96 PRO A N 1
ATOM 771 C CA . PRO A 1 96 ? 27.753 -1.792 -20.674 1.00 88.19 96 PRO A CA 1
ATOM 772 C C . PRO A 1 96 ? 27.130 -0.827 -21.687 1.00 88.19 96 PRO A C 1
ATOM 774 O O . PRO A 1 96 ? 26.118 -1.145 -22.309 1.00 88.19 96 PRO A O 1
ATOM 777 N N . ARG A 1 97 ? 27.788 0.321 -21.908 1.00 88.56 97 ARG A N 1
ATOM 778 C CA . ARG A 1 97 ? 27.387 1.352 -22.889 1.00 88.56 97 ARG A CA 1
ATOM 779 C C . ARG A 1 97 ? 26.009 1.975 -22.629 1.00 88.56 97 ARG A C 1
ATOM 781 O O . ARG A 1 97 ? 25.395 2.488 -23.563 1.00 88.56 97 ARG A O 1
ATOM 788 N N . VAL A 1 98 ? 25.519 1.934 -21.390 1.00 90.44 98 VAL A N 1
ATOM 789 C CA . VAL A 1 98 ? 24.247 2.574 -21.048 1.00 90.44 98 VAL A CA 1
ATOM 790 C C . VAL A 1 98 ? 24.363 4.103 -21.158 1.00 90.44 98 VAL A C 1
ATOM 792 O O . VAL A 1 98 ? 25.377 4.671 -20.736 1.00 90.44 98 VAL A O 1
ATOM 795 N N . PRO A 1 99 ? 23.374 4.800 -21.741 1.00 90.19 99 PRO A N 1
ATOM 796 C CA . PRO A 1 99 ? 23.370 6.257 -21.770 1.00 90.19 99 PRO A CA 1
ATOM 797 C C . PRO A 1 99 ? 23.157 6.848 -20.368 1.00 90.19 99 PRO A C 1
ATOM 799 O O . PRO A 1 99 ? 22.539 6.238 -19.496 1.00 90.19 99 PRO A O 1
ATOM 802 N N . GLY A 1 100 ? 23.587 8.100 -20.168 1.00 87.12 100 GLY A N 1
ATOM 803 C CA . GLY A 1 100 ? 23.377 8.840 -18.912 1.00 87.12 100 GLY A CA 1
ATOM 804 C C . GLY A 1 100 ? 21.907 9.144 -18.575 1.00 87.12 100 GLY A C 1
ATOM 805 O O . GLY A 1 100 ? 21.620 9.718 -17.527 1.00 87.12 100 GLY A O 1
ATOM 806 N N . SER A 1 101 ? 20.965 8.775 -19.450 1.00 89.75 101 SER A N 1
ATOM 807 C CA . SER A 1 101 ? 19.526 8.808 -19.179 1.00 89.75 101 SER A CA 1
ATOM 808 C C . SER A 1 101 ? 19.057 7.684 -18.251 1.00 89.75 101 SER A C 1
ATOM 810 O O . SER A 1 101 ? 17.958 7.809 -17.716 1.00 89.75 101 SER A O 1
ATOM 812 N N . CYS A 1 102 ? 19.868 6.640 -18.032 1.00 93.00 102 CYS A N 1
ATOM 813 C CA . CYS A 1 102 ? 19.543 5.521 -17.146 1.00 93.00 102 CYS A CA 1
ATOM 814 C C . CYS A 1 102 ? 19.171 5.989 -15.732 1.00 93.00 102 CYS A C 1
ATOM 816 O O . CYS A 1 102 ? 19.773 6.921 -15.185 1.00 93.00 102 CYS A O 1
ATOM 818 N N . LYS A 1 103 ? 18.157 5.344 -15.151 1.00 93.62 103 LYS A N 1
ATOM 819 C CA . LYS A 1 103 ? 17.669 5.598 -13.792 1.00 93.62 103 LYS A CA 1
ATOM 820 C C . LYS A 1 103 ? 17.671 4.320 -12.965 1.00 93.62 103 LYS A C 1
ATOM 822 O O . LYS A 1 103 ? 17.572 3.219 -13.485 1.00 93.62 103 LYS A O 1
ATOM 827 N N . GLU A 1 104 ? 17.716 4.495 -11.653 1.00 93.19 104 GLU A N 1
ATOM 828 C CA . GLU A 1 104 ? 17.631 3.409 -10.663 1.00 93.19 104 GLU A CA 1
ATOM 829 C C . GLU A 1 104 ? 16.421 3.608 -9.740 1.00 93.19 104 GLU A C 1
ATOM 831 O O . GLU A 1 104 ? 16.338 3.063 -8.642 1.00 93.19 104 GLU A O 1
ATOM 836 N N . THR A 1 105 ? 15.481 4.449 -10.178 1.00 93.62 105 THR A N 1
ATOM 837 C CA . THR A 1 105 ? 14.310 4.862 -9.412 1.00 93.62 105 THR A CA 1
ATOM 838 C C . THR A 1 105 ? 13.065 4.852 -10.285 1.00 93.62 105 THR A C 1
ATOM 840 O O . THR A 1 105 ? 13.133 5.041 -11.501 1.00 93.62 105 THR A O 1
ATOM 843 N N . PHE A 1 106 ? 11.911 4.668 -9.651 1.00 95.25 106 PHE A N 1
ATOM 844 C CA . PHE A 1 106 ? 10.598 4.764 -10.286 1.00 95.25 106 PHE A CA 1
ATOM 845 C C 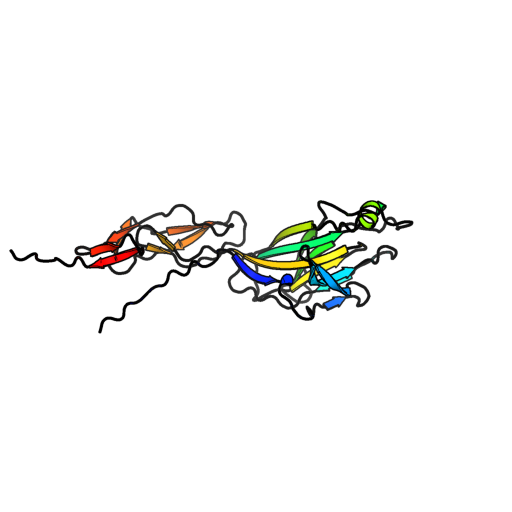. PHE A 1 106 ? 9.656 5.578 -9.405 1.00 95.25 106 PHE A C 1
ATOM 847 O O . PHE A 1 106 ? 9.870 5.727 -8.207 1.00 95.25 106 PHE A O 1
ATOM 854 N N . THR A 1 107 ? 8.606 6.145 -9.985 1.00 95.88 107 THR A N 1
ATOM 855 C CA . THR A 1 107 ? 7.634 6.942 -9.228 1.00 95.88 107 THR A CA 1
ATOM 856 C C . THR A 1 107 ? 6.380 6.127 -8.947 1.00 95.88 107 THR A C 1
ATOM 858 O O . THR A 1 107 ? 5.778 5.571 -9.864 1.00 95.88 107 THR A O 1
ATOM 861 N N . SER A 1 108 ? 5.957 6.098 -7.684 1.00 94.69 108 SER A N 1
ATOM 862 C CA . SER A 1 108 ? 4.668 5.540 -7.271 1.00 94.69 108 SER A CA 1
ATOM 863 C C . SER A 1 108 ? 3.635 6.657 -7.149 1.00 94.69 108 SER A C 1
ATOM 865 O O . SER A 1 108 ? 3.922 7.743 -6.640 1.00 94.69 108 SER A O 1
ATOM 867 N N . THR A 1 109 ? 2.433 6.416 -7.659 1.00 93.88 109 THR A N 1
ATOM 868 C CA . THR A 1 109 ? 1.373 7.419 -7.794 1.00 93.88 109 THR A CA 1
ATOM 869 C C . THR A 1 109 ? 0.009 6.789 -7.540 1.00 93.88 109 THR A C 1
ATOM 871 O O . THR A 1 109 ? -0.215 5.620 -7.845 1.00 93.88 109 THR A O 1
ATOM 874 N N . ILE A 1 110 ? -0.937 7.571 -7.025 1.00 92.44 110 ILE A N 1
ATOM 875 C CA . ILE A 1 110 ? -2.332 7.147 -6.860 1.00 92.44 110 ILE A CA 1
ATOM 876 C C . ILE A 1 110 ? -3.238 7.964 -7.751 1.00 92.44 110 ILE A C 1
ATOM 878 O O . ILE A 1 110 ? -3.066 9.172 -7.917 1.00 92.44 110 ILE A O 1
ATOM 882 N N . ARG A 1 111 ? -4.267 7.301 -8.265 1.00 92.38 111 ARG A N 1
ATOM 883 C CA . ARG A 1 111 ? -5.321 7.924 -9.049 1.00 92.38 111 ARG A CA 1
ATOM 884 C C . ARG A 1 111 ? -6.692 7.616 -8.455 1.00 92.38 111 ARG A C 1
ATOM 886 O O . ARG A 1 111 ? -7.214 6.517 -8.632 1.00 92.38 111 ARG A O 1
ATOM 893 N N . GLU A 1 112 ? -7.305 8.601 -7.797 1.00 89.06 112 GLU A N 1
ATOM 894 C CA . GLU A 1 112 ? -8.702 8.517 -7.327 1.00 89.06 112 GLU A CA 1
ATOM 895 C C . GLU A 1 112 ? -9.722 8.899 -8.419 1.00 89.06 112 GLU A C 1
ATOM 897 O O . GLU A 1 112 ? -10.893 8.525 -8.338 1.00 89.06 112 GLU A O 1
ATOM 902 N N . ARG A 1 113 ? -9.305 9.664 -9.440 1.00 86.56 113 ARG A N 1
ATOM 903 C CA . ARG A 1 113 ? -10.152 10.095 -10.567 1.00 86.56 113 ARG A CA 1
ATOM 904 C C . ARG A 1 113 ? -9.374 10.037 -11.883 1.00 86.56 113 ARG A C 1
ATOM 906 O O . ARG A 1 113 ? -8.164 10.253 -11.859 1.00 86.56 113 ARG A O 1
ATOM 913 N N . PRO A 1 114 ? -10.031 9.801 -13.030 1.00 81.56 114 PRO A N 1
ATOM 914 C CA . PRO A 1 114 ? -9.368 9.879 -14.331 1.00 81.56 114 PRO A CA 1
ATOM 915 C C . PRO A 1 114 ? -8.616 11.210 -14.499 1.00 81.56 114 PRO A C 1
ATOM 917 O O . PRO A 1 114 ? -9.162 12.265 -14.188 1.00 81.56 114 PRO A O 1
ATOM 920 N N . GLY A 1 115 ? -7.357 11.151 -14.939 1.00 76.56 115 GLY A N 1
ATOM 921 C CA . GLY A 1 115 ? -6.504 12.329 -15.155 1.00 76.56 115 GLY A CA 1
ATOM 922 C C . GLY A 1 115 ? -5.917 12.990 -13.898 1.00 76.56 115 GLY A C 1
ATOM 923 O O . GLY A 1 115 ? -5.047 13.842 -14.035 1.00 76.56 115 GLY A O 1
ATOM 924 N N . ALA A 1 116 ? -6.329 12.599 -12.686 1.00 83.69 116 ALA A N 1
ATOM 925 C CA . ALA A 1 116 ? -5.821 13.166 -11.435 1.00 83.69 116 ALA A CA 1
ATOM 926 C C . ALA A 1 116 ? -4.866 12.187 -10.742 1.00 83.69 116 ALA A C 1
ATOM 928 O O . ALA A 1 116 ? -5.294 11.294 -10.007 1.00 83.69 116 ALA A O 1
ATOM 929 N N . TYR A 1 117 ? -3.575 12.364 -11.003 1.00 82.88 117 TYR A N 1
ATOM 930 C CA . TYR A 1 117 ? -2.491 11.561 -10.453 1.00 82.88 117 TYR A CA 1
ATOM 931 C C . TYR A 1 117 ? -1.814 12.316 -9.310 1.00 82.88 117 TYR A C 1
ATOM 933 O O . TYR A 1 117 ? -1.288 13.409 -9.514 1.00 82.88 117 TYR A O 1
ATOM 941 N N . LEU A 1 118 ? -1.830 11.737 -8.111 1.00 86.88 118 LEU A N 1
ATOM 942 C CA . LEU A 1 118 ? -1.117 12.261 -6.953 1.00 86.88 118 LEU A CA 1
ATOM 943 C C . LEU A 1 118 ? 0.149 11.438 -6.736 1.00 86.88 118 LEU A C 1
ATOM 945 O O . LEU A 1 118 ? 0.071 10.239 -6.451 1.00 86.88 118 LEU A O 1
ATOM 949 N N . LYS A 1 119 ? 1.307 12.083 -6.887 1.00 87.56 119 LYS A N 1
ATOM 950 C CA . LYS A 1 119 ? 2.603 11.457 -6.629 1.00 87.56 119 LYS A CA 1
ATOM 951 C C . LYS A 1 119 ? 2.683 11.056 -5.153 1.00 87.56 119 LYS A C 1
ATOM 953 O O . LYS A 1 119 ? 2.496 11.904 -4.286 1.00 87.56 119 LYS A O 1
ATOM 958 N N . VAL A 1 120 ? 2.952 9.776 -4.897 1.00 84.62 120 VAL A N 1
ATOM 959 C CA . VAL A 1 120 ? 3.207 9.249 -3.548 1.00 84.62 120 VAL A CA 1
ATOM 960 C C . VAL A 1 120 ? 4.646 9.534 -3.183 1.00 84.62 120 VAL A C 1
ATOM 962 O O . VAL A 1 120 ? 4.907 10.273 -2.244 1.00 84.62 120 VAL A O 1
ATOM 965 N N . ASP A 1 121 ? 5.567 8.954 -3.952 1.00 90.06 121 ASP A N 1
ATOM 966 C CA . ASP A 1 121 ? 6.996 9.095 -3.723 1.00 90.06 121 ASP A CA 1
ATOM 967 C C . ASP A 1 121 ? 7.804 8.661 -4.956 1.00 90.06 121 ASP A C 1
ATOM 969 O O . ASP A 1 121 ? 7.296 7.961 -5.841 1.00 90.06 121 ASP A O 1
ATOM 973 N N . THR A 1 122 ? 9.066 9.081 -5.007 1.00 91.94 122 THR A N 1
ATOM 974 C CA . THR A 1 122 ? 10.082 8.464 -5.861 1.00 91.94 122 THR A CA 1
ATOM 975 C C . THR A 1 122 ? 10.726 7.320 -5.081 1.00 91.94 122 THR A C 1
ATOM 977 O O . THR A 1 122 ? 11.372 7.544 -4.065 1.00 91.94 122 THR A O 1
ATOM 980 N N . ILE A 1 123 ? 10.564 6.097 -5.569 1.00 92.81 123 ILE A N 1
ATOM 981 C CA . ILE A 1 123 ? 11.090 4.885 -4.950 1.00 92.81 123 ILE A CA 1
ATOM 982 C C . ILE A 1 123 ? 12.488 4.608 -5.499 1.00 92.81 123 ILE A C 1
ATOM 984 O O . ILE A 1 123 ? 12.682 4.562 -6.716 1.00 92.81 123 ILE A O 1
ATOM 988 N N . ALA A 1 124 ? 13.443 4.421 -4.595 1.00 88.44 124 ALA A N 1
ATOM 989 C CA . ALA A 1 124 ? 14.804 3.992 -4.884 1.00 88.44 124 ALA A CA 1
ATOM 990 C C . ALA A 1 124 ? 15.059 2.634 -4.224 1.00 88.44 124 ALA A C 1
ATOM 992 O O . ALA A 1 124 ? 14.365 2.270 -3.277 1.00 88.44 124 ALA A O 1
ATOM 993 N N . ALA A 1 125 ? 16.022 1.885 -4.750 1.00 82.88 125 ALA A N 1
ATOM 994 C CA . ALA A 1 125 ? 16.510 0.680 -4.097 1.00 82.88 125 ALA A CA 1
ATOM 995 C C . ALA A 1 125 ? 17.483 1.050 -2.967 1.00 82.88 125 ALA A C 1
ATOM 997 O O . ALA A 1 125 ? 18.361 1.886 -3.177 1.00 82.88 125 ALA A O 1
ATOM 998 N N . ASP A 1 126 ? 17.359 0.386 -1.818 1.00 76.94 126 ASP A N 1
ATOM 999 C CA . ASP A 1 126 ? 18.394 0.394 -0.778 1.00 76.94 126 ASP A CA 1
ATOM 1000 C C . ASP A 1 126 ? 19.633 -0.380 -1.255 1.00 76.94 126 ASP A C 1
ATOM 1002 O O . ASP A 1 126 ? 20.769 0.023 -1.008 1.00 76.94 126 ASP A O 1
ATOM 1006 N N . GLU A 1 127 ? 19.416 -1.469 -2.003 1.00 69.06 127 GLU A N 1
ATOM 1007 C CA . GLU A 1 127 ? 20.470 -2.247 -2.646 1.00 69.06 127 GLU A CA 1
ATOM 1008 C C . GLU A 1 127 ? 20.161 -2.531 -4.126 1.00 69.06 127 GLU A C 1
ATOM 1010 O O . GLU A 1 127 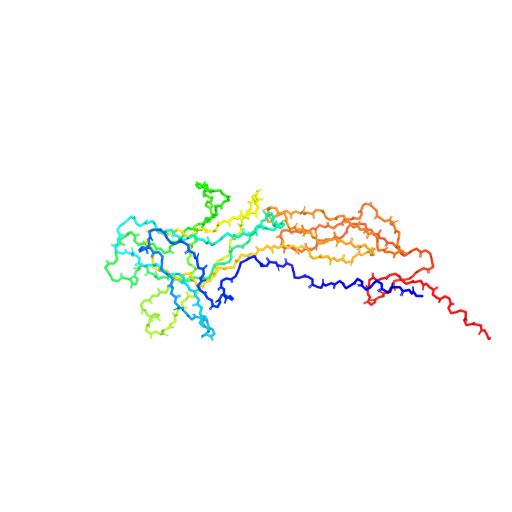? 19.177 -3.191 -4.469 1.00 69.06 127 GLU A O 1
ATOM 1015 N N . SER A 1 128 ? 21.045 -2.098 -5.027 1.00 63.88 128 SER A N 1
ATOM 1016 C CA . SER A 1 128 ? 21.028 -2.478 -6.445 1.00 63.88 128 SER A CA 1
ATOM 1017 C C . SER A 1 128 ? 21.906 -3.710 -6.701 1.00 63.88 128 SER A C 1
ATOM 1019 O O . SER A 1 128 ? 22.869 -3.971 -5.972 1.00 63.88 128 SER A O 1
ATOM 1021 N N . PHE A 1 129 ? 21.566 -4.505 -7.723 1.00 63.22 129 PHE A N 1
ATOM 1022 C CA . PHE A 1 129 ? 22.384 -5.655 -8.133 1.00 63.22 129 PHE A CA 1
ATOM 1023 C C . PHE A 1 129 ? 23.275 -5.322 -9.341 1.00 63.22 129 PHE A C 1
ATOM 1025 O O . PHE A 1 129 ? 22.900 -4.542 -10.222 1.00 63.22 129 PHE A O 1
ATOM 1032 N N . SER A 1 130 ? 24.448 -5.955 -9.389 1.00 60.38 130 SER A N 1
ATOM 1033 C CA . SER A 1 130 ? 25.529 -5.719 -10.350 1.00 60.38 130 SER A CA 1
ATOM 1034 C C . SER A 1 130 ? 25.825 -6.948 -11.230 1.00 60.38 130 SER A C 1
ATOM 1036 O O . SER A 1 130 ? 25.246 -8.024 -11.071 1.00 60.38 130 SER A O 1
ATOM 1038 N N . GLN A 1 131 ? 26.770 -6.822 -12.170 1.00 54.06 131 GLN A N 1
ATOM 1039 C CA . GLN A 1 131 ? 27.191 -7.922 -13.052 1.00 54.06 131 GLN A CA 1
ATOM 1040 C C . GLN A 1 131 ? 27.845 -9.091 -12.286 1.00 54.06 131 GLN A C 1
ATOM 1042 O O . GLN A 1 131 ? 27.760 -10.237 -12.730 1.00 54.06 131 GLN A O 1
ATOM 1047 N N . VAL A 1 132 ? 28.455 -8.821 -11.127 1.00 55.62 132 VAL A N 1
ATOM 1048 C CA . VAL A 1 132 ? 29.053 -9.847 -10.255 1.00 55.62 132 VAL A CA 1
ATOM 1049 C C . VAL A 1 132 ? 27.964 -10.740 -9.648 1.00 55.62 132 VAL A C 1
ATOM 1051 O O . VAL A 1 132 ? 28.138 -11.954 -9.547 1.00 55.62 132 VAL A O 1
ATOM 1054 N N . ASP A 1 133 ? 26.797 -10.164 -9.360 1.00 56.62 133 ASP A N 1
ATOM 1055 C CA . ASP A 1 133 ? 25.659 -10.869 -8.761 1.00 56.62 133 ASP A CA 1
ATOM 1056 C C . ASP A 1 133 ? 24.951 -11.800 -9.764 1.00 56.62 133 ASP A C 1
ATOM 1058 O O . ASP A 1 133 ? 24.407 -12.841 -9.387 1.00 56.62 133 ASP A O 1
ATOM 1062 N N . PHE A 1 134 ? 25.048 -11.501 -11.067 1.00 53.59 134 PHE A N 1
ATOM 1063 C CA . PHE A 1 134 ? 24.571 -12.381 -12.143 1.00 53.59 134 PHE A CA 1
ATOM 1064 C C . PHE A 1 134 ? 25.378 -13.687 -12.233 1.00 53.59 134 PHE A C 1
ATOM 1066 O O . PHE A 1 134 ? 24.809 -14.746 -12.502 1.00 53.59 134 PHE A O 1
ATOM 1073 N N . GLY A 1 135 ? 26.688 -13.631 -11.958 1.00 51.81 135 GLY A N 1
ATOM 1074 C CA . GLY A 1 135 ? 27.555 -14.813 -11.875 1.00 51.81 135 GLY A CA 1
ATOM 1075 C C . GLY A 1 135 ? 27.245 -15.713 -10.673 1.00 51.81 135 GLY A C 1
ATOM 1076 O O . GLY A 1 135 ? 27.521 -16.910 -10.720 1.00 51.81 135 GLY A O 1
ATOM 1077 N N . GLY A 1 136 ? 26.619 -15.153 -9.630 1.00 52.94 136 GLY A N 1
ATOM 1078 C CA . GLY A 1 136 ? 26.179 -15.855 -8.420 1.00 52.94 136 GLY A CA 1
ATOM 1079 C C . GLY A 1 136 ? 24.684 -16.198 -8.362 1.00 52.94 136 GLY A C 1
ATOM 1080 O O . GLY A 1 136 ? 24.260 -16.803 -7.382 1.00 52.94 136 GLY A O 1
ATOM 1081 N N . ARG A 1 137 ? 23.882 -15.831 -9.380 1.00 56.97 137 ARG A N 1
ATOM 1082 C CA . ARG A 1 137 ? 22.402 -15.948 -9.397 1.00 56.97 137 ARG A CA 1
ATOM 1083 C C . ARG A 1 137 ? 21.702 -15.297 -8.191 1.00 56.97 137 ARG A C 1
ATOM 1085 O O . ARG A 1 137 ? 20.618 -15.732 -7.806 1.00 56.97 137 ARG A O 1
ATOM 1092 N N . LEU A 1 138 ? 22.294 -14.263 -7.595 1.00 62.81 138 LEU A N 1
ATOM 1093 C CA . LEU A 1 138 ? 21.723 -13.603 -6.423 1.00 62.81 138 LEU A CA 1
ATOM 1094 C C . LEU A 1 138 ? 20.986 -12.329 -6.849 1.00 62.81 138 LEU A C 1
ATOM 1096 O O . LEU A 1 138 ? 21.601 -11.303 -7.121 1.00 62.81 138 LEU A O 1
ATOM 1100 N N . MET A 1 139 ? 19.657 -12.390 -6.922 1.00 69.38 139 MET A N 1
ATOM 1101 C CA . MET A 1 139 ? 18.830 -11.202 -7.157 1.00 69.38 139 MET A CA 1
ATOM 1102 C C . MET A 1 139 ? 18.593 -10.488 -5.825 1.00 69.38 139 MET A C 1
ATOM 1104 O O . MET A 1 139 ? 18.067 -11.089 -4.888 1.00 69.38 139 MET A O 1
ATOM 1108 N N . LYS A 1 140 ? 18.963 -9.207 -5.735 1.00 81.94 140 LYS A N 1
ATOM 1109 C CA . LYS A 1 140 ? 18.741 -8.397 -4.531 1.00 81.94 140 LYS A CA 1
ATOM 1110 C C . LYS A 1 140 ? 17.330 -7.820 -4.514 1.00 81.94 140 LYS A C 1
ATOM 1112 O O . LYS A 1 140 ? 16.989 -6.957 -5.326 1.00 81.94 140 LYS A O 1
ATOM 1117 N N . VAL A 1 141 ? 16.504 -8.329 -3.604 1.00 87.88 141 VAL A N 1
ATOM 1118 C CA . VAL A 1 141 ? 15.109 -7.908 -3.437 1.00 87.88 141 VAL A CA 1
ATOM 1119 C C . VAL A 1 141 ? 15.034 -6.742 -2.457 1.00 87.88 141 VAL A C 1
ATOM 1121 O O . VAL A 1 141 ? 15.401 -6.874 -1.296 1.00 87.88 141 VAL A O 1
ATOM 1124 N N . ASN A 1 142 ? 14.493 -5.620 -2.920 1.00 90.75 142 ASN A N 1
ATOM 1125 C CA . ASN A 1 142 ? 14.206 -4.438 -2.115 1.00 90.75 142 ASN A CA 1
ATOM 1126 C C . ASN A 1 142 ? 12.748 -4.467 -1.664 1.00 90.75 142 ASN A C 1
ATOM 1128 O O . ASN A 1 142 ? 11.883 -4.929 -2.415 1.00 90.75 142 ASN A O 1
ATOM 1132 N N . THR A 1 143 ? 12.470 -3.964 -0.461 1.00 92.69 143 THR A N 1
ATOM 1133 C CA . THR A 1 143 ? 11.109 -3.860 0.079 1.00 92.69 143 THR A CA 1
ATOM 1134 C C . THR A 1 143 ? 10.867 -2.454 0.600 1.00 92.69 143 THR A C 1
ATOM 1136 O O . THR A 1 143 ? 11.428 -2.070 1.615 1.00 92.69 143 THR A O 1
ATOM 1139 N N . GLU A 1 144 ? 9.973 -1.720 -0.056 1.00 94.25 144 GLU A N 1
ATOM 1140 C CA . GLU A 1 144 ? 9.632 -0.348 0.314 1.00 94.25 144 GLU A CA 1
ATOM 1141 C C . GLU A 1 144 ? 8.165 -0.237 0.708 1.00 94.25 144 GLU A C 1
ATOM 1143 O O . GLU A 1 144 ? 7.275 -0.679 -0.022 1.00 94.25 144 GLU A O 1
ATOM 1148 N N . VAL A 1 145 ? 7.899 0.398 1.851 1.00 93.19 145 VAL A N 1
ATOM 1149 C CA . VAL A 1 145 ? 6.537 0.677 2.319 1.00 93.19 145 VAL A CA 1
ATOM 1150 C C . VAL A 1 145 ? 6.295 2.177 2.297 1.00 93.19 145 VAL A C 1
ATOM 1152 O O . VAL A 1 145 ? 7.021 2.952 2.921 1.00 93.19 145 VAL A O 1
ATOM 1155 N N . ARG A 1 146 ? 5.243 2.604 1.598 1.00 92.75 146 ARG A N 1
ATOM 1156 C CA . ARG A 1 146 ? 4.785 3.999 1.598 1.00 92.75 146 ARG A CA 1
ATOM 1157 C C . ARG A 1 146 ? 3.323 4.076 1.980 1.00 92.75 146 ARG A C 1
ATOM 1159 O O . ARG A 1 146 ? 2.513 3.265 1.541 1.00 92.75 146 ARG A O 1
ATOM 1166 N N . SER A 1 147 ? 2.978 5.053 2.809 1.00 90.88 147 SER A N 1
ATOM 1167 C CA . SER A 1 147 ? 1.594 5.302 3.205 1.00 90.88 147 SER A CA 1
ATOM 1168 C C . SER A 1 147 ? 1.034 6.515 2.491 1.00 90.88 147 SER A C 1
ATOM 1170 O O . SER A 1 147 ? 1.757 7.485 2.278 1.00 90.88 147 SER A O 1
ATOM 1172 N N . PHE A 1 148 ? -0.261 6.497 2.204 1.00 88.81 148 PHE A N 1
ATOM 1173 C CA . PHE A 1 148 ? -0.938 7.637 1.613 1.00 88.81 148 PHE A CA 1
ATOM 1174 C C . PHE A 1 148 ? -2.347 7.826 2.169 1.00 88.81 148 PHE A C 1
ATOM 1176 O O . PHE A 1 148 ? -3.071 6.869 2.451 1.00 88.81 148 PHE A O 1
ATOM 1183 N N . GLY A 1 149 ? -2.739 9.086 2.285 1.00 86.75 149 GLY A N 1
ATOM 1184 C CA . GLY A 1 149 ? -4.039 9.536 2.754 1.00 86.75 149 GLY A CA 1
ATOM 1185 C C . GLY A 1 149 ? -4.052 11.067 2.853 1.00 86.75 149 GLY A C 1
ATOM 1186 O O . GLY A 1 149 ? -3.008 11.689 2.659 1.00 86.75 149 GLY A O 1
ATOM 1187 N N . PRO A 1 150 ? -5.205 11.684 3.147 1.00 91.25 150 PRO A N 1
ATOM 1188 C CA . PRO A 1 150 ? -6.516 11.057 3.279 1.00 91.25 150 PRO A CA 1
ATOM 1189 C C . PRO A 1 150 ? -7.087 10.609 1.928 1.00 91.25 150 PRO A C 1
ATOM 1191 O O . PRO A 1 150 ? -7.068 11.344 0.945 1.00 91.25 150 PRO A O 1
ATOM 1194 N N . LEU A 1 151 ? -7.660 9.411 1.900 1.00 90.12 151 LEU A N 1
ATOM 1195 C CA . LEU A 1 151 ? -8.464 8.932 0.784 1.00 90.12 151 LEU A CA 1
ATOM 1196 C C . LEU A 1 151 ? -9.884 9.508 0.843 1.00 90.12 151 LEU A C 1
ATOM 1198 O O . LEU A 1 151 ? -10.546 9.444 1.880 1.00 90.12 151 LEU A O 1
ATOM 1202 N N . SER A 1 152 ? -10.375 10.016 -0.287 1.00 86.62 152 SER A N 1
ATOM 1203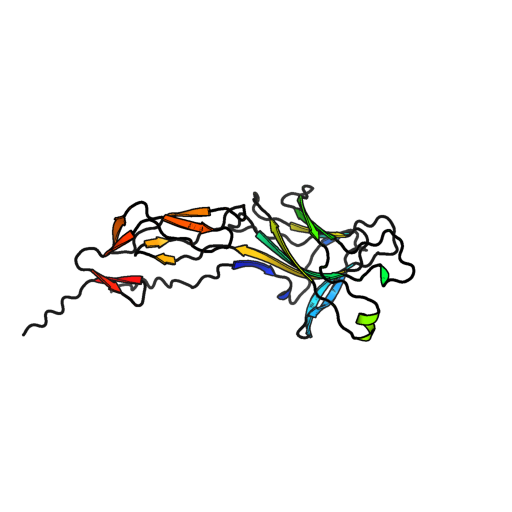 C CA . SER A 1 152 ? -11.644 10.752 -0.372 1.00 86.62 152 SER A CA 1
ATOM 1204 C C . SER A 1 152 ? -12.730 10.028 -1.174 1.00 86.62 152 SER A C 1
ATOM 1206 O O . SER A 1 152 ? -13.921 10.319 -1.026 1.00 86.62 152 SER A O 1
ATOM 1208 N N . ARG A 1 153 ? -12.350 9.088 -2.047 1.00 91.25 153 ARG A N 1
ATOM 1209 C CA . ARG A 1 153 ? -13.261 8.372 -2.955 1.00 91.25 153 ARG A CA 1
ATOM 1210 C C . ARG A 1 153 ? -13.503 6.924 -2.529 1.00 91.25 153 ARG A C 1
ATOM 1212 O O . ARG A 1 153 ? -12.954 6.433 -1.554 1.00 91.25 153 ARG A O 1
ATOM 1219 N N . ASN A 1 154 ? -14.368 6.212 -3.252 1.00 92.31 154 ASN A N 1
ATOM 1220 C CA . ASN A 1 154 ? -14.724 4.818 -2.936 1.00 92.31 154 ASN A CA 1
ATOM 1221 C C . ASN A 1 154 ? -13.593 3.812 -3.220 1.00 92.31 154 ASN A C 1
ATOM 1223 O O . ASN A 1 154 ? -13.679 2.642 -2.846 1.00 92.31 154 ASN A O 1
ATOM 1227 N N . GLY A 1 155 ? -12.532 4.256 -3.882 1.00 94.00 155 GLY A N 1
ATOM 1228 C CA . GLY A 1 155 ? -11.370 3.461 -4.227 1.00 94.00 155 GLY A CA 1
ATOM 1229 C C . GLY A 1 155 ? -10.425 4.259 -5.103 1.00 94.00 155 GLY A C 1
ATOM 1230 O O . GLY A 1 155 ? -10.638 5.448 -5.348 1.00 94.00 155 GLY A O 1
ATOM 1231 N N . PHE A 1 156 ? -9.381 3.591 -5.555 1.00 95.19 156 PHE A N 1
ATOM 1232 C CA . PHE A 1 156 ? -8.278 4.209 -6.266 1.00 95.19 156 PHE A CA 1
ATOM 1233 C C . PHE A 1 156 ? -7.589 3.191 -7.171 1.00 95.19 156 PHE A C 1
ATOM 1235 O O . PHE A 1 156 ? -7.810 1.985 -7.070 1.00 95.19 156 PHE A O 1
ATOM 1242 N N . TYR A 1 157 ? -6.738 3.699 -8.049 1.00 95.69 157 TYR A N 1
ATOM 1243 C CA . TYR A 1 157 ? -5.765 2.913 -8.793 1.00 95.69 157 TYR A CA 1
ATOM 1244 C C . TYR A 1 157 ? -4.368 3.285 -8.309 1.00 95.69 157 TYR A C 1
ATOM 1246 O O . TYR A 1 157 ? -4.127 4.455 -7.995 1.00 95.69 157 TYR A O 1
ATOM 1254 N N . LEU A 1 158 ? -3.456 2.320 -8.278 1.00 96.00 158 LEU A N 1
ATOM 1255 C CA . LEU A 1 158 ? -2.031 2.598 -8.154 1.00 96.00 158 LEU A CA 1
ATOM 1256 C C . LEU A 1 158 ? -1.414 2.659 -9.547 1.00 96.00 158 LEU A C 1
ATOM 1258 O O . LEU A 1 158 ? -1.835 1.944 -10.457 1.00 96.00 158 LEU A O 1
ATOM 1262 N N . ALA A 1 159 ? -0.441 3.541 -9.713 1.00 95.81 159 ALA A N 1
ATOM 1263 C CA . ALA A 1 159 ? 0.311 3.694 -10.939 1.00 95.81 159 ALA A CA 1
ATOM 1264 C C . ALA A 1 159 ? 1.807 3.745 -10.633 1.00 95.81 159 ALA A C 1
ATOM 1266 O O . ALA A 1 159 ? 2.234 4.458 -9.723 1.00 95.81 159 ALA A O 1
ATOM 1267 N N . PHE A 1 160 ? 2.585 3.019 -11.424 1.00 96.88 160 PHE A N 1
ATOM 1268 C CA . PHE A 1 160 ? 4.039 3.012 -11.382 1.00 96.88 160 PHE A CA 1
ATOM 1269 C C . PHE A 1 160 ? 4.560 3.624 -12.670 1.00 96.88 160 PHE A C 1
ATOM 1271 O O . PHE A 1 160 ? 4.138 3.238 -13.760 1.00 96.88 160 PHE A O 1
ATOM 1278 N N . GLN A 1 161 ? 5.437 4.608 -12.532 1.00 95.88 161 GLN A N 1
ATOM 1279 C CA . GLN A 1 161 ? 5.988 5.349 -13.650 1.00 95.88 161 GLN A CA 1
ATOM 1280 C C . GLN A 1 161 ? 7.503 5.178 -13.688 1.00 95.88 161 GLN A C 1
ATOM 1282 O O . GLN A 1 161 ? 8.198 5.502 -12.723 1.00 95.88 161 GLN A O 1
ATOM 1287 N N . ASP A 1 162 ? 7.991 4.690 -14.819 1.00 96.31 162 ASP A N 1
ATOM 1288 C CA . ASP A 1 162 ? 9.403 4.512 -15.122 1.00 96.31 162 ASP A CA 1
ATOM 1289 C C . ASP A 1 162 ? 9.868 5.541 -16.171 1.00 96.31 162 ASP A C 1
ATOM 1291 O O . ASP A 1 162 ? 9.160 5.840 -17.135 1.00 96.31 162 ASP A O 1
ATOM 1295 N N . TYR A 1 163 ? 11.073 6.076 -15.961 1.00 95.12 163 TYR A N 1
ATOM 1296 C CA . TYR A 1 163 ? 11.729 7.065 -16.822 1.00 95.12 163 TYR A CA 1
ATOM 1297 C C . TYR A 1 163 ? 13.050 6.550 -17.421 1.00 95.12 163 TYR A C 1
ATOM 1299 O O . TYR A 1 163 ? 13.858 7.352 -17.891 1.00 95.12 163 TYR A O 1
ATOM 1307 N N . GLY A 1 164 ? 13.274 5.232 -17.435 1.00 94.19 164 GLY A N 1
ATOM 1308 C CA . GLY A 1 164 ? 14.450 4.607 -18.051 1.00 94.19 164 GLY A CA 1
ATOM 1309 C C . GLY A 1 164 ? 15.292 3.795 -17.071 1.00 94.19 164 GLY A C 1
ATOM 1310 O O . GLY A 1 164 ? 16.519 3.867 -17.111 1.00 94.19 164 GLY A O 1
ATOM 1311 N N . ALA A 1 165 ? 14.644 3.058 -16.174 1.00 94.31 165 ALA A N 1
ATOM 1312 C CA . ALA A 1 165 ? 15.261 2.096 -15.279 1.00 94.31 165 ALA A CA 1
ATOM 1313 C C . ALA A 1 165 ? 15.211 0.672 -15.846 1.00 94.31 165 ALA A C 1
ATOM 1315 O O . ALA A 1 165 ? 14.427 0.353 -16.741 1.00 94.31 165 ALA A O 1
ATOM 1316 N N . CYS A 1 166 ? 16.066 -0.197 -15.305 1.00 93.56 166 CYS A N 1
ATOM 1317 C CA . CYS A 1 166 ? 15.986 -1.638 -15.519 1.00 93.56 166 CYS A CA 1
ATOM 1318 C C . CYS A 1 166 ? 15.575 -2.306 -14.208 1.00 93.56 166 CYS A C 1
ATOM 1320 O O . CYS A 1 166 ? 16.397 -2.490 -13.306 1.00 93.56 166 CYS A O 1
ATOM 1322 N N . MET A 1 167 ? 14.285 -2.612 -14.078 1.00 94.06 167 MET A N 1
ATOM 1323 C CA . MET A 1 167 ? 13.695 -3.079 -12.827 1.00 94.06 167 MET A CA 1
ATOM 1324 C C . MET A 1 167 ? 12.612 -4.140 -13.034 1.00 94.06 167 MET A C 1
ATOM 1326 O O . MET A 1 167 ? 11.986 -4.226 -14.088 1.00 94.06 167 MET A O 1
ATOM 1330 N N . SER A 1 168 ? 12.362 -4.916 -11.980 1.00 93.31 168 SER A N 1
ATOM 1331 C CA . SER A 1 168 ? 11.241 -5.853 -11.899 1.00 93.31 168 SER A CA 1
ATOM 1332 C C . SER A 1 168 ? 10.461 -5.611 -10.615 1.00 93.31 168 SER A C 1
ATOM 1334 O O . SER A 1 168 ? 11.014 -5.683 -9.519 1.00 93.31 168 SER A O 1
ATOM 1336 N N . LEU A 1 169 ? 9.164 -5.360 -10.742 1.00 94.69 169 LEU A N 1
ATOM 1337 C CA . LEU A 1 169 ? 8.211 -5.277 -9.646 1.00 94.69 169 LEU A CA 1
ATOM 1338 C C . LEU A 1 169 ? 7.711 -6.690 -9.328 1.00 94.69 169 LEU A C 1
ATOM 1340 O O . LEU A 1 169 ? 6.923 -7.270 -10.076 1.00 94.69 169 LEU A O 1
ATOM 1344 N N . LEU A 1 170 ? 8.211 -7.256 -8.229 1.00 92.62 170 LEU A N 1
ATOM 1345 C CA . LEU A 1 170 ? 7.950 -8.640 -7.829 1.00 92.62 170 LEU A CA 1
ATOM 1346 C C . LEU A 1 170 ? 6.599 -8.796 -7.138 1.00 92.62 170 LEU A C 1
ATOM 1348 O O . LEU A 1 170 ? 5.888 -9.769 -7.364 1.00 92.62 170 LEU A O 1
ATOM 1352 N N . SER A 1 171 ? 6.244 -7.858 -6.257 1.00 93.69 171 SER A N 1
ATOM 1353 C CA . SER A 1 171 ? 4.918 -7.862 -5.642 1.00 93.69 171 SER A CA 1
ATOM 1354 C C . SER A 1 171 ? 4.491 -6.496 -5.140 1.00 93.69 171 SER A C 1
ATOM 1356 O O . SER A 1 171 ? 5.322 -5.681 -4.737 1.00 93.69 171 SER A O 1
ATOM 1358 N N . VAL A 1 172 ? 3.178 -6.286 -5.111 1.00 95.81 172 VAL A N 1
ATOM 1359 C CA . VAL A 1 172 ? 2.550 -5.125 -4.491 1.00 95.81 172 VAL A CA 1
ATOM 1360 C C . VAL A 1 172 ? 1.463 -5.601 -3.549 1.00 95.81 172 VAL A C 1
ATOM 1362 O O . VAL A 1 172 ? 0.532 -6.307 -3.946 1.00 95.81 172 VAL A O 1
ATOM 1365 N N . ARG A 1 173 ? 1.565 -5.167 -2.297 1.00 96.25 173 ARG A N 1
ATOM 1366 C CA . ARG A 1 173 ? 0.550 -5.393 -1.280 1.00 96.25 173 ARG A CA 1
ATOM 1367 C C . ARG A 1 173 ? 0.009 -4.058 -0.801 1.00 96.25 173 ARG A C 1
ATOM 1369 O O . ARG A 1 173 ? 0.756 -3.182 -0.379 1.00 96.25 173 ARG A O 1
ATOM 1376 N N . VAL A 1 174 ? -1.307 -3.917 -0.851 1.00 95.81 174 VAL A N 1
ATOM 1377 C CA . VAL A 1 174 ? -2.029 -2.749 -0.353 1.00 95.81 174 VAL A CA 1
ATOM 1378 C C . VAL A 1 174 ? -2.837 -3.163 0.854 1.00 95.81 174 VAL A C 1
ATOM 1380 O O . VAL A 1 174 ? -3.631 -4.102 0.782 1.00 95.81 174 VAL A O 1
ATOM 1383 N N . PHE A 1 175 ? -2.654 -2.458 1.959 1.00 95.44 175 PHE A N 1
ATOM 1384 C CA . PHE A 1 175 ? -3.345 -2.745 3.207 1.00 95.44 175 PHE A CA 1
ATOM 1385 C C . PHE A 1 175 ? -3.645 -1.467 3.983 1.00 95.44 175 PHE A C 1
ATOM 1387 O O . PHE A 1 175 ? -3.069 -0.415 3.727 1.00 95.44 175 PHE A O 1
ATOM 1394 N N . TYR A 1 176 ? -4.541 -1.553 4.955 1.00 94.88 176 TYR A N 1
ATOM 1395 C CA . TYR A 1 176 ? -4.742 -0.498 5.944 1.00 94.88 176 TYR A CA 1
ATOM 1396 C C . TYR A 1 176 ? -4.661 -1.069 7.349 1.00 94.88 176 TYR A C 1
ATOM 1398 O O . TYR A 1 176 ? -4.777 -2.280 7.554 1.00 94.88 176 TYR A O 1
ATOM 1406 N N . LYS A 1 177 ? -4.441 -0.174 8.308 1.00 94.50 177 LYS A N 1
ATOM 1407 C CA . LYS A 1 177 ? -4.388 -0.506 9.725 1.00 94.50 177 LYS A CA 1
ATOM 1408 C C . LYS A 1 177 ? -5.701 -0.126 10.406 1.00 94.50 177 LYS A C 1
ATOM 1410 O O . LYS A 1 177 ? -6.381 0.819 9.993 1.00 94.50 177 LYS A O 1
ATOM 1415 N N . LYS A 1 178 ? -6.058 -0.870 11.447 1.00 94.06 178 LYS A N 1
ATOM 1416 C CA . LYS A 1 178 ? -7.232 -0.632 12.288 1.00 94.06 178 LYS A CA 1
ATOM 1417 C C . LYS A 1 178 ? -6.979 -1.149 13.694 1.00 94.06 178 LYS A C 1
ATOM 1419 O O . LYS A 1 178 ? -6.263 -2.131 13.868 1.00 94.06 178 LYS A O 1
ATOM 1424 N N . CYS A 1 179 ? -7.614 -0.525 14.672 1.00 94.19 179 CYS A N 1
ATOM 1425 C CA . CYS A 1 179 ? -7.642 -1.061 16.017 1.00 94.19 179 CYS A CA 1
ATOM 1426 C C . CYS A 1 179 ? -8.792 -2.074 16.136 1.00 94.19 179 CYS A C 1
ATOM 1428 O O . CYS A 1 179 ? -9.940 -1.725 15.829 1.00 94.19 179 CYS A O 1
ATOM 1430 N N . PRO A 1 180 ? -8.507 -3.325 16.541 1.00 93.31 180 PRO A N 1
ATOM 1431 C CA . PRO A 1 180 ? -9.508 -4.382 16.644 1.00 93.31 180 PRO A CA 1
ATOM 1432 C C . PRO A 1 180 ? -10.531 -4.073 17.739 1.00 93.31 180 PRO A C 1
ATOM 1434 O O . PRO A 1 180 ? -10.253 -3.301 18.655 1.00 93.31 180 PRO A O 1
ATOM 1437 N N . SER A 1 181 ? -11.709 -4.695 17.688 1.00 91.88 181 SER A N 1
ATOM 1438 C CA . SER A 1 181 ? -12.659 -4.567 18.799 1.00 91.88 181 SER A CA 1
ATOM 1439 C C . SER A 1 181 ? -12.100 -5.240 20.056 1.00 91.88 181 SER A C 1
ATOM 1441 O O . SER A 1 181 ? -11.633 -6.378 19.998 1.00 91.88 181 SER A O 1
ATOM 1443 N N . VAL A 1 182 ? -12.142 -4.538 21.190 1.00 90.31 182 VAL A N 1
ATOM 1444 C CA . VAL A 1 182 ? -11.591 -5.007 22.470 1.00 90.31 182 VAL A CA 1
ATOM 1445 C C . VAL A 1 182 ? -12.560 -4.738 23.611 1.00 90.31 182 VAL A C 1
ATOM 1447 O O . VAL A 1 182 ? -13.413 -3.855 23.527 1.00 90.31 182 VAL A O 1
ATOM 1450 N N . VAL A 1 183 ? -12.409 -5.489 24.699 1.00 89.88 183 VAL A N 1
ATOM 1451 C CA . VAL A 1 183 ? -13.094 -5.220 25.965 1.00 89.88 183 VAL A CA 1
ATOM 1452 C C . VAL A 1 183 ? -12.045 -4.812 26.989 1.00 89.88 183 VAL A C 1
ATOM 1454 O O . VAL A 1 183 ? -11.118 -5.574 27.252 1.00 89.88 183 VAL A O 1
ATOM 1457 N N . GLN A 1 184 ? -12.182 -3.622 27.569 1.00 88.12 184 GLN A N 1
ATOM 1458 C CA . GLN A 1 184 ? -11.265 -3.103 28.585 1.00 88.12 184 GLN A CA 1
ATOM 1459 C C . GLN A 1 184 ? -12.055 -2.322 29.635 1.00 88.12 184 GLN A C 1
ATOM 1461 O O . GLN A 1 184 ? -13.013 -1.631 29.298 1.00 88.12 184 GLN A O 1
ATOM 1466 N N . ASN A 1 185 ? -11.698 -2.462 30.914 1.00 89.62 185 ASN A N 1
ATOM 1467 C CA . ASN A 1 185 ? -12.415 -1.837 32.037 1.00 89.62 185 ASN A CA 1
ATOM 1468 C C . ASN A 1 185 ? -13.940 -2.080 32.003 1.00 89.62 185 ASN A C 1
ATOM 1470 O O . ASN A 1 185 ? -14.729 -1.171 32.257 1.00 89.62 185 ASN A O 1
ATOM 1474 N N . PHE A 1 186 ? -14.348 -3.302 31.633 1.00 89.81 186 PHE A N 1
ATOM 1475 C CA . PHE A 1 186 ? -15.749 -3.714 31.463 1.00 89.81 186 PHE A CA 1
ATOM 1476 C C . PHE A 1 186 ? -16.549 -2.896 30.428 1.00 89.81 186 PHE A C 1
ATOM 1478 O O . PHE A 1 186 ? -17.780 -2.904 30.436 1.00 89.81 186 PHE A O 1
ATOM 1485 N N . ALA A 1 187 ? -15.864 -2.234 29.496 1.00 90.62 187 ALA A N 1
ATOM 1486 C CA . ALA A 1 187 ? -16.456 -1.568 28.345 1.00 90.62 187 ALA A CA 1
ATOM 1487 C C . ALA A 1 187 ? -15.988 -2.216 27.038 1.00 90.62 187 ALA A C 1
ATOM 1489 O O . ALA A 1 187 ? -14.821 -2.573 26.888 1.00 90.62 187 ALA A O 1
ATOM 1490 N N . VAL A 1 188 ? -16.905 -2.354 26.082 1.00 92.44 188 VAL A N 1
ATOM 1491 C CA . VAL A 1 188 ? -16.603 -2.748 24.704 1.00 92.44 188 VAL A CA 1
ATOM 1492 C C . VAL A 1 188 ? -16.205 -1.509 23.920 1.00 92.44 188 VAL A C 1
ATOM 1494 O O . VAL A 1 188 ? -16.953 -0.531 23.884 1.00 92.44 188 VAL A O 1
ATOM 1497 N N . PHE A 1 189 ? -15.065 -1.582 23.247 1.00 93.25 189 PHE A N 1
ATOM 1498 C CA . PHE A 1 189 ? -14.627 -0.612 22.257 1.00 93.25 189 PHE A CA 1
ATOM 1499 C C . PHE A 1 189 ? -14.763 -1.244 20.864 1.00 93.25 189 PHE A C 1
ATOM 1501 O O . PHE A 1 189 ? -14.246 -2.347 20.631 1.00 93.25 189 PHE A O 1
ATOM 1508 N N . PRO A 1 190 ? -15.504 -0.609 19.939 1.00 93.56 190 PRO A N 1
ATOM 1509 C CA . PRO A 1 190 ? -15.705 -1.152 18.603 1.00 93.56 190 PRO A CA 1
ATOM 1510 C C . PRO A 1 190 ? -14.422 -1.063 17.770 1.00 93.56 190 PRO A C 1
ATOM 1512 O O . PRO A 1 190 ? -13.536 -0.249 18.039 1.00 93.56 190 PRO A O 1
ATOM 1515 N N . GLU A 1 191 ? -14.359 -1.873 16.713 1.00 93.81 191 GLU A N 1
ATOM 1516 C CA . GLU A 1 191 ? -13.314 -1.745 15.697 1.00 93.81 191 GLU A CA 1
ATOM 1517 C C . GLU A 1 191 ? -13.265 -0.303 15.171 1.00 93.81 191 GLU A C 1
ATOM 1519 O O . GLU A 1 191 ? -14.288 0.270 14.792 1.00 93.81 191 GLU A O 1
ATOM 1524 N N . THR A 1 192 ? -12.071 0.287 15.171 1.00 94.25 192 THR A N 1
ATOM 1525 C CA . THR A 1 192 ? -11.870 1.700 14.835 1.00 94.25 192 THR A CA 1
ATOM 1526 C C . THR A 1 192 ? -10.748 1.837 13.815 1.00 94.25 192 THR A C 1
ATOM 1528 O O . THR A 1 192 ? -9.648 1.325 14.004 1.00 94.25 192 THR A O 1
ATOM 1531 N N . MET A 1 193 ? -11.026 2.529 12.710 1.00 93.81 193 MET A N 1
ATOM 1532 C CA . MET A 1 193 ? -10.034 2.784 11.663 1.00 93.81 193 MET A CA 1
ATOM 1533 C C . MET A 1 193 ? -9.009 3.813 12.137 1.00 93.81 193 MET A C 1
ATOM 1535 O O . MET A 1 193 ? -9.377 4.791 12.790 1.00 93.81 193 MET A O 1
ATOM 1539 N N . THR A 1 194 ? -7.741 3.636 11.758 1.00 94.75 194 THR A N 1
ATOM 1540 C CA . THR A 1 194 ? -6.722 4.668 11.994 1.00 94.75 194 THR A CA 1
ATOM 1541 C C . THR A 1 194 ? -7.057 5.932 11.207 1.00 94.75 194 THR A C 1
ATOM 1543 O O . THR A 1 194 ? -7.650 5.853 10.124 1.00 94.75 194 THR A O 1
ATOM 1546 N N . GLY A 1 195 ? -6.631 7.091 11.704 1.00 92.38 195 GLY A N 1
ATOM 1547 C CA . GLY A 1 195 ? -6.838 8.350 11.000 1.00 92.38 195 GLY A CA 1
ATOM 1548 C C . GLY A 1 195 ? -5.973 8.497 9.742 1.00 92.38 195 GLY A C 1
ATOM 1549 O O . GLY A 1 195 ? -5.159 7.637 9.382 1.00 92.38 195 GLY A O 1
ATOM 1550 N N . ALA A 1 196 ? -6.176 9.623 9.059 1.00 89.56 196 ALA A N 1
ATOM 1551 C CA . ALA A 1 196 ? -5.501 9.963 7.809 1.00 89.56 196 ALA A CA 1
ATOM 1552 C C . ALA A 1 196 ? -3.981 10.169 7.943 1.00 89.56 196 ALA A C 1
ATOM 1554 O O . ALA A 1 196 ? -3.258 9.945 6.977 1.00 89.56 196 ALA A O 1
ATOM 1555 N N . GLU A 1 197 ? -3.501 10.571 9.120 1.00 89.25 197 GLU A N 1
ATOM 1556 C CA . GLU A 1 197 ? -2.092 10.882 9.392 1.00 89.25 197 GLU A CA 1
ATOM 1557 C C . GLU A 1 197 ? -1.450 9.821 10.297 1.00 89.25 197 GLU A C 1
ATOM 1559 O O . GLU A 1 197 ? -2.137 9.141 11.062 1.00 89.25 197 GLU A O 1
ATOM 1564 N N . SER A 1 198 ? -0.122 9.682 10.250 1.00 85.31 198 SER A N 1
ATOM 1565 C CA . SER A 1 198 ? 0.617 8.736 11.106 1.00 85.31 198 SER A CA 1
ATOM 1566 C C . SER A 1 198 ? 0.544 9.061 12.589 1.00 85.31 198 SER A C 1
ATOM 1568 O O . SER A 1 198 ? 0.474 8.149 13.403 1.00 85.31 198 SER A O 1
ATOM 1570 N N . THR A 1 199 ? 0.483 10.338 12.939 1.00 89.56 199 THR A N 1
ATOM 1571 C CA . THR A 1 199 ? 0.374 10.823 14.320 1.00 89.56 199 THR A CA 1
ATOM 1572 C C . THR A 1 199 ? -1.074 10.972 14.788 1.00 89.56 199 THR A C 1
ATOM 1574 O O . THR A 1 199 ? -1.321 11.465 15.888 1.00 89.56 199 THR A O 1
ATOM 1577 N N . SER A 1 200 ? -2.050 10.567 13.967 1.00 91.12 200 SER A N 1
ATOM 1578 C CA . SER A 1 200 ? -3.464 10.718 14.306 1.00 91.12 200 SER A CA 1
ATOM 1579 C C . SER A 1 200 ? -3.880 9.819 15.475 1.00 91.12 200 SER A C 1
ATOM 1581 O O . SER A 1 200 ? -3.447 8.672 15.598 1.00 91.12 200 SER A O 1
ATOM 1583 N N . LEU A 1 201 ? -4.764 10.354 16.321 1.00 94.12 201 LEU A N 1
ATOM 1584 C CA . LEU A 1 201 ? -5.399 9.645 17.429 1.00 94.12 201 LEU A CA 1
ATOM 1585 C C . LEU A 1 201 ? -6.915 9.698 17.244 1.00 94.12 201 LEU A C 1
ATOM 1587 O O . LEU A 1 201 ? -7.537 10.752 17.396 1.00 94.12 201 LEU A O 1
ATOM 1591 N N . VAL A 1 202 ? -7.516 8.561 16.904 1.00 95.50 202 VAL A N 1
ATOM 1592 C CA . VAL A 1 202 ? -8.963 8.453 16.692 1.00 95.50 202 VAL A CA 1
ATOM 1593 C C . VAL A 1 202 ? -9.635 8.014 17.985 1.00 95.50 202 VAL A C 1
ATOM 1595 O O . VAL A 1 202 ? -9.272 7.000 18.575 1.00 95.50 202 VAL A O 1
ATOM 1598 N N . ILE A 1 203 ? -10.632 8.781 18.425 1.00 95.38 203 ILE A N 1
ATOM 1599 C CA . ILE A 1 203 ? -11.374 8.503 19.656 1.00 95.38 203 ILE A CA 1
ATOM 1600 C C . ILE A 1 203 ? -12.431 7.432 19.386 1.00 95.38 203 ILE A C 1
ATOM 1602 O O . ILE A 1 203 ? -13.367 7.662 18.619 1.00 95.38 203 ILE A O 1
ATOM 1606 N N . ALA A 1 204 ? -12.331 6.310 20.090 1.00 95.81 204 ALA A N 1
ATOM 1607 C CA . ALA A 1 204 ? -13.370 5.298 20.182 1.00 95.81 204 ALA A CA 1
ATOM 1608 C C . ALA A 1 204 ? -14.145 5.473 21.490 1.00 95.81 204 ALA A C 1
ATOM 1610 O O . ALA A 1 204 ? -13.565 5.530 22.577 1.00 95.81 204 ALA A O 1
ATOM 1611 N N . ARG A 1 205 ? -15.473 5.573 21.393 1.00 95.38 205 ARG A N 1
ATOM 1612 C CA . ARG A 1 205 ? -16.346 5.589 22.572 1.00 95.38 205 ARG A CA 1
ATOM 1613 C C . ARG A 1 205 ? -16.604 4.157 23.014 1.00 95.38 205 ARG A C 1
ATOM 1615 O O . ARG A 1 205 ? -16.977 3.327 22.186 1.00 95.38 205 ARG A O 1
ATOM 1622 N N . GLY A 1 206 ? -16.398 3.892 24.298 1.00 93.69 206 GLY A N 1
ATOM 1623 C CA . GLY A 1 206 ? -16.729 2.605 24.890 1.00 93.69 206 GLY A CA 1
ATOM 1624 C C . GLY A 1 206 ? -18.199 2.532 25.283 1.00 93.69 206 GLY A C 1
ATOM 1625 O O . GLY A 1 206 ? -18.868 3.549 25.460 1.00 93.69 206 GLY A O 1
ATOM 1626 N N . THR A 1 207 ? -18.715 1.319 25.421 1.00 94.25 207 THR A N 1
ATOM 1627 C CA . THR A 1 207 ? -20.042 1.058 25.992 1.00 94.25 207 THR A CA 1
ATOM 1628 C C . THR A 1 207 ? -19.920 -0.072 26.996 1.00 94.25 207 THR A C 1
ATOM 1630 O O . THR A 1 207 ? -19.318 -1.097 26.679 1.00 94.25 207 THR A O 1
ATOM 1633 N N . CYS A 1 208 ? -20.470 0.099 28.199 1.00 91.81 208 CYS A N 1
ATOM 1634 C CA . CYS A 1 208 ? -20.431 -0.951 29.213 1.00 91.81 208 CYS A CA 1
ATOM 1635 C C . CYS A 1 208 ? -21.002 -2.264 28.676 1.00 91.81 208 CYS A C 1
ATOM 1637 O O . CYS A 1 208 ? -22.035 -2.285 28.002 1.00 91.81 208 CYS A O 1
ATOM 1639 N N . ILE A 1 209 ? -20.330 -3.370 28.994 1.00 90.50 209 ILE A N 1
ATOM 1640 C CA . ILE A 1 209 ? -20.857 -4.705 28.708 1.00 90.50 209 ILE A CA 1
ATOM 1641 C C . ILE A 1 209 ? -22.196 -4.921 29.437 1.00 90.50 209 ILE A C 1
ATOM 1643 O O . ILE A 1 209 ? -22.474 -4.264 30.447 1.00 90.50 209 ILE A O 1
ATOM 1647 N N . PRO A 1 210 ? -23.047 -5.847 28.963 1.00 88.81 210 PRO A N 1
ATOM 1648 C CA . PRO A 1 210 ? -24.291 -6.169 29.649 1.00 88.81 210 PRO A CA 1
ATOM 1649 C C . PRO A 1 210 ? -24.066 -6.479 31.135 1.00 88.81 210 PRO A C 1
ATOM 1651 O O . PRO A 1 210 ? -23.121 -7.177 31.492 1.00 88.81 210 PRO A O 1
ATOM 1654 N N . ASN A 1 211 ? -24.963 -5.979 31.989 1.00 87.81 211 ASN A N 1
ATOM 1655 C CA . ASN A 1 211 ? -24.897 -6.077 33.456 1.00 87.81 211 ASN A CA 1
ATOM 1656 C C . ASN A 1 211 ? -23.752 -5.298 34.130 1.00 87.81 211 ASN A C 1
ATOM 1658 O O . ASN A 1 211 ? -23.556 -5.452 35.335 1.00 87.81 211 ASN A O 1
ATOM 1662 N N . ALA A 1 212 ? -23.054 -4.425 33.403 1.00 90.56 212 ALA A N 1
ATOM 1663 C CA . ALA A 1 212 ? -22.191 -3.400 33.978 1.00 90.56 212 ALA A CA 1
ATOM 1664 C C . ALA A 1 212 ? -22.863 -2.011 33.956 1.00 90.56 212 ALA A C 1
ATOM 1666 O O . ALA A 1 212 ? -23.850 -1.792 33.245 1.00 90.56 212 ALA A O 1
ATOM 1667 N N . GLU A 1 213 ? -22.358 -1.086 34.764 1.00 93.19 213 GLU A N 1
ATOM 1668 C CA . GLU A 1 213 ? -22.780 0.316 34.845 1.00 93.19 213 GLU A CA 1
ATOM 1669 C C . GLU A 1 213 ? -21.573 1.259 34.826 1.00 93.19 213 GLU A C 1
ATOM 1671 O O . GLU A 1 213 ? -20.478 0.876 35.239 1.00 93.19 213 GLU A O 1
ATOM 1676 N N . GLU A 1 214 ? -21.764 2.468 34.297 1.00 93.69 214 GLU A N 1
ATOM 1677 C CA . GLU A 1 214 ? -20.709 3.479 34.185 1.00 93.69 214 GLU A CA 1
ATOM 1678 C C . GLU A 1 214 ? -20.323 4.001 35.573 1.00 93.69 214 GLU A C 1
ATOM 1680 O O . GLU A 1 214 ? -21.195 4.328 36.378 1.00 93.69 214 GLU A O 1
ATOM 1685 N N . VAL A 1 215 ? -19.020 4.097 35.843 1.00 92.12 215 VAL A N 1
ATOM 1686 C CA . VAL A 1 215 ? -18.497 4.662 37.099 1.00 92.12 215 VAL A CA 1
ATOM 1687 C C . VAL A 1 215 ? -17.641 5.885 36.820 1.00 92.12 215 VAL A C 1
ATOM 1689 O O . VAL A 1 215 ? -17.852 6.935 37.419 1.00 92.12 215 VAL A O 1
ATOM 1692 N N . ASP A 1 216 ? -16.694 5.756 35.892 1.00 90.88 216 ASP A N 1
ATOM 1693 C CA . ASP A 1 216 ? -15.811 6.845 35.490 1.00 90.88 216 ASP A CA 1
ATOM 1694 C C . ASP A 1 216 ? -16.077 7.196 34.025 1.00 90.88 216 ASP A C 1
ATOM 1696 O O . ASP A 1 216 ? -15.934 6.355 33.131 1.00 90.88 216 ASP A O 1
ATOM 1700 N N . VAL A 1 217 ? -16.514 8.432 33.791 1.00 91.88 217 VAL A N 1
ATOM 1701 C CA . VAL A 1 217 ? -16.926 8.941 32.481 1.00 91.88 217 VAL A CA 1
ATOM 1702 C C . VAL A 1 217 ? -16.089 10.167 32.112 1.00 91.88 217 VAL A C 1
ATOM 1704 O O . VAL A 1 217 ? -15.821 11.015 32.960 1.00 91.88 217 VAL A O 1
ATOM 1707 N N . PRO A 1 218 ? -15.709 10.328 30.833 1.00 94.06 218 PRO A N 1
ATOM 1708 C CA . PRO A 1 218 ? -16.177 9.568 29.675 1.00 94.06 218 PRO A CA 1
ATOM 1709 C C . PRO A 1 218 ? -15.366 8.294 29.393 1.00 94.06 218 PRO A C 1
ATOM 1711 O O . PRO A 1 218 ? -14.140 8.317 29.436 1.00 94.06 218 PRO A O 1
ATOM 1714 N N . ILE A 1 219 ? -16.050 7.227 28.967 1.00 94.56 219 ILE A N 1
ATOM 1715 C CA . ILE A 1 219 ? -15.418 5.963 28.564 1.00 94.56 219 ILE A CA 1
ATOM 1716 C C . ILE A 1 219 ? -14.865 6.090 27.141 1.00 94.56 219 ILE A C 1
ATOM 1718 O O . ILE A 1 219 ? -15.610 6.080 26.152 1.00 94.56 219 ILE A O 1
ATOM 1722 N N . LYS A 1 220 ? -13.547 6.239 27.028 1.00 95.12 220 LYS A N 1
ATOM 1723 C CA . LYS A 1 220 ? -12.850 6.498 25.765 1.00 95.12 220 LYS A CA 1
ATOM 1724 C C . LYS A 1 220 ? -11.579 5.669 25.646 1.00 95.12 220 LYS A C 1
ATOM 1726 O O . LYS A 1 220 ? -10.864 5.463 26.620 1.00 95.12 220 LYS A O 1
ATOM 1731 N N . LEU A 1 221 ? -11.272 5.287 24.414 1.00 94.62 221 LEU A N 1
ATOM 1732 C CA . LEU A 1 221 ? -10.003 4.690 24.015 1.00 94.62 221 LEU A CA 1
ATOM 1733 C C . LEU A 1 221 ? -9.492 5.428 22.778 1.00 94.62 221 LEU A C 1
ATOM 1735 O O . LEU A 1 221 ? -10.291 5.953 21.998 1.00 94.62 221 LEU A O 1
ATOM 1739 N N . TYR A 1 222 ? -8.177 5.493 22.598 1.00 95.38 222 TYR A N 1
ATOM 1740 C CA . TYR A 1 222 ? -7.579 6.165 21.445 1.00 95.38 222 TYR A CA 1
ATOM 1741 C C . TYR A 1 222 ? -6.876 5.141 20.568 1.00 95.38 222 TYR A C 1
ATOM 1743 O O . TYR A 1 222 ? -6.014 4.409 21.048 1.00 95.38 222 TYR A O 1
ATOM 1751 N N . CYS A 1 223 ? -7.255 5.100 19.296 1.00 95.44 223 CYS A N 1
ATOM 1752 C CA . CYS A 1 223 ? -6.593 4.307 18.271 1.00 95.44 223 CYS A CA 1
ATOM 1753 C C . CYS A 1 223 ? -5.512 5.162 17.607 1.00 95.44 223 CYS A C 1
ATOM 1755 O O . CYS A 1 223 ? -5.835 6.210 17.035 1.00 95.44 223 CYS A O 1
ATOM 1757 N N . ASN A 1 224 ? -4.247 4.750 17.706 1.00 93.94 224 ASN A N 1
ATOM 1758 C CA . ASN A 1 224 ? -3.138 5.473 17.085 1.00 93.94 224 ASN A CA 1
ATOM 1759 C C . ASN A 1 224 ? -2.999 5.151 15.586 1.00 93.94 224 ASN A C 1
ATOM 1761 O O . ASN A 1 224 ? -3.665 4.265 15.048 1.00 93.94 224 ASN A O 1
ATOM 1765 N N . GLY A 1 225 ? -2.114 5.870 14.893 1.00 91.25 225 GLY A N 1
ATOM 1766 C CA . GLY A 1 225 ? -1.850 5.646 13.472 1.00 91.25 225 GLY A CA 1
ATOM 1767 C C . GLY A 1 225 ? -1.248 4.276 13.134 1.00 91.25 225 GLY A C 1
ATOM 1768 O O . GLY A 1 225 ? -1.239 3.902 11.962 1.00 91.25 225 GLY A O 1
ATOM 1769 N N . ASP A 1 226 ? -0.784 3.506 14.113 1.00 90.25 226 ASP A N 1
ATOM 1770 C CA . ASP A 1 226 ? -0.233 2.167 13.910 1.00 90.25 226 ASP A CA 1
ATOM 1771 C C . ASP A 1 226 ? -1.232 1.039 14.178 1.00 90.25 226 ASP A C 1
ATOM 1773 O O . ASP A 1 226 ? -0.893 -0.129 13.994 1.00 90.25 226 ASP A O 1
ATOM 1777 N N . GLY A 1 227 ? -2.487 1.377 14.487 1.00 92.19 227 GLY A N 1
ATOM 1778 C CA . GLY A 1 227 ? -3.535 0.393 14.755 1.00 92.19 227 GLY A CA 1
ATOM 1779 C C . GLY A 1 227 ? -3.461 -0.192 16.164 1.00 92.19 227 GLY A C 1
ATOM 1780 O O . GLY A 1 227 ? -4.015 -1.262 16.408 1.00 92.19 227 GLY A O 1
ATOM 1781 N N . GLU A 1 228 ? -2.800 0.505 17.087 1.00 92.50 228 GLU A N 1
ATOM 1782 C CA . GLU A 1 228 ? -2.689 0.109 18.486 1.00 92.50 228 GLU A CA 1
ATOM 1783 C C . GLU A 1 228 ? -3.596 0.960 19.377 1.00 92.50 228 GLU A C 1
ATOM 1785 O O . GLU A 1 228 ? -3.784 2.168 19.175 1.00 92.50 228 GLU A O 1
ATOM 1790 N N . TRP A 1 229 ? -4.159 0.305 20.391 1.00 93.38 229 TRP A N 1
ATOM 1791 C CA . TRP A 1 229 ? -4.933 0.970 21.426 1.00 93.38 229 TRP A CA 1
ATOM 1792 C C . TRP A 1 229 ? -4.014 1.613 22.461 1.00 93.38 229 TRP A C 1
ATOM 1794 O O . TRP A 1 229 ? -3.130 0.967 23.020 1.00 93.38 229 TRP A O 1
ATOM 1804 N N . MET A 1 230 ? -4.269 2.884 22.746 1.00 92.25 230 MET A N 1
ATOM 1805 C CA . MET A 1 230 ? -3.619 3.629 23.821 1.00 92.25 230 MET A CA 1
ATOM 1806 C C . MET A 1 230 ? -4.362 3.434 25.154 1.00 92.25 230 MET A C 1
ATOM 1808 O O . MET A 1 230 ? -5.331 2.684 25.248 1.00 92.25 230 MET A O 1
ATOM 1812 N N . VAL A 1 231 ? -3.920 4.138 26.199 1.00 89.12 231 VAL A N 1
ATOM 1813 C CA . VAL A 1 231 ? -4.467 4.025 27.560 1.00 89.12 231 VAL A CA 1
ATOM 1814 C C . VAL A 1 231 ? -5.973 4.364 27.599 1.00 89.12 231 VAL A C 1
ATOM 1816 O O . VAL A 1 231 ? -6.368 5.416 27.082 1.00 89.12 231 VAL A O 1
ATOM 1819 N N . PRO A 1 232 ? -6.819 3.511 28.216 1.00 88.94 232 PRO A N 1
ATOM 1820 C CA . PRO A 1 232 ? -8.241 3.790 28.409 1.00 88.94 232 PRO A CA 1
ATOM 1821 C C . PRO A 1 232 ? -8.471 4.933 29.400 1.00 88.94 232 PRO A C 1
ATOM 1823 O O . PRO A 1 232 ? -7.773 5.056 30.404 1.00 88.94 232 PRO A O 1
ATOM 1826 N N . ILE A 1 233 ? -9.512 5.721 29.144 1.00 93.00 233 ILE A N 1
ATOM 1827 C CA . ILE A 1 233 ? -10.076 6.704 30.073 1.00 93.00 233 ILE A CA 1
ATOM 1828 C C . ILE A 1 233 ? -11.481 6.229 30.432 1.00 93.00 233 ILE A C 1
ATOM 1830 O O . ILE A 1 233 ? -12.238 5.838 29.541 1.00 93.00 233 ILE A O 1
ATOM 1834 N N . GLY A 1 234 ? -11.834 6.275 31.713 1.00 93.00 234 GLY A N 1
ATOM 1835 C CA . GLY A 1 234 ? -13.128 5.812 32.183 1.00 93.00 234 GLY A CA 1
ATOM 1836 C C . GLY A 1 234 ? -13.207 4.301 32.399 1.00 93.00 234 GLY A C 1
ATOM 1837 O O . GLY A 1 234 ? -12.327 3.518 32.014 1.00 93.00 234 GLY A O 1
ATOM 1838 N N . SER A 1 235 ? -14.282 3.884 33.060 1.00 91.75 235 SER A N 1
ATOM 1839 C CA . SER A 1 235 ? -14.517 2.485 33.409 1.00 91.75 235 SER A CA 1
ATOM 1840 C C . SER A 1 235 ? -15.984 2.199 33.713 1.00 91.75 235 SER A C 1
ATOM 1842 O O . SER A 1 235 ? -16.751 3.086 34.102 1.00 91.75 235 SER A O 1
ATOM 1844 N N . CYS A 1 236 ? -16.349 0.928 33.562 1.00 92.06 236 CYS A N 1
ATOM 1845 C CA . CYS A 1 236 ? -17.598 0.376 34.063 1.00 92.06 236 CYS A CA 1
ATOM 1846 C C . CYS A 1 236 ? -17.325 -0.550 35.253 1.00 92.06 236 CYS A C 1
ATOM 1848 O O . CYS A 1 236 ? -16.225 -1.078 35.398 1.00 92.06 236 CYS A O 1
ATOM 1850 N N . THR A 1 237 ? -18.338 -0.803 36.075 1.00 91.00 237 THR A N 1
ATOM 1851 C CA . THR A 1 237 ? -18.308 -1.838 37.118 1.00 91.00 237 THR A CA 1
ATOM 1852 C C . THR A 1 237 ? -19.488 -2.787 36.973 1.00 91.00 237 THR A C 1
ATOM 1854 O O . THR A 1 237 ? -20.492 -2.446 36.355 1.00 91.00 237 THR A O 1
ATOM 1857 N N . CYS A 1 238 ? -19.386 -3.990 37.533 1.00 88.75 238 CYS A N 1
ATOM 1858 C CA . CYS A 1 238 ? -20.507 -4.926 37.572 1.00 88.75 238 CYS A CA 1
ATOM 1859 C C . CYS A 1 238 ? -21.642 -4.348 38.429 1.00 88.75 238 CYS A C 1
ATOM 1861 O O . CYS A 1 238 ? -21.401 -3.892 39.547 1.00 88.75 238 CYS A O 1
ATOM 1863 N N . LYS A 1 239 ? -22.885 -4.432 37.945 1.00 89.94 239 LYS A N 1
ATOM 1864 C CA . LYS A 1 239 ? -24.067 -4.099 38.748 1.00 89.94 239 LYS A CA 1
ATOM 1865 C C . LYS A 1 239 ? -24.167 -5.016 39.968 1.00 89.94 239 LYS A C 1
ATOM 1867 O O . LYS A 1 239 ? -23.660 -6.141 39.974 1.00 89.94 239 LYS A O 1
ATOM 1872 N N . ALA A 1 240 ? -24.893 -4.564 40.990 1.00 85.81 240 ALA A N 1
ATOM 1873 C CA . ALA A 1 240 ? -25.153 -5.360 42.185 1.00 85.81 240 ALA A CA 1
ATOM 1874 C C . ALA A 1 240 ? -25.714 -6.754 41.837 1.00 85.81 240 ALA A C 1
ATOM 1876 O O . ALA A 1 240 ? -26.650 -6.891 41.049 1.00 85.81 240 ALA A O 1
ATOM 1877 N N . GLY A 1 241 ? -25.139 -7.795 42.445 1.00 83.50 241 GLY A N 1
ATOM 1878 C CA . GLY A 1 241 ? -25.520 -9.183 42.179 1.00 83.50 241 GLY A CA 1
ATOM 1879 C C . GLY A 1 241 ? -24.828 -9.815 40.971 1.00 83.50 241 GLY A C 1
ATOM 1880 O O . GLY A 1 241 ? -25.196 -10.928 40.608 1.00 83.50 241 GLY A O 1
ATOM 1881 N N . PHE A 1 242 ? -23.824 -9.162 40.385 1.00 82.69 242 PHE A N 1
ATOM 1882 C CA . PHE A 1 242 ? -22.991 -9.727 39.329 1.00 82.69 242 PHE A CA 1
ATOM 1883 C C . PHE A 1 242 ? -21.497 -9.694 39.682 1.00 82.69 242 PHE A C 1
ATOM 1885 O O . PHE A 1 242 ? -21.071 -8.936 40.553 1.00 82.69 242 PHE A O 1
ATOM 1892 N N . GLU A 1 243 ? -20.704 -10.528 39.014 1.00 80.81 243 GLU A N 1
ATOM 1893 C CA . GLU A 1 243 ? -19.252 -10.603 39.179 1.00 80.81 243 GLU A CA 1
ATOM 1894 C C . GLU A 1 243 ? -18.527 -10.806 37.839 1.00 80.81 243 GLU A C 1
ATOM 1896 O O . GLU A 1 243 ? -19.123 -11.328 36.886 1.00 80.81 243 GLU A O 1
ATOM 1901 N N . PRO A 1 244 ? -17.257 -10.376 37.738 1.00 77.69 244 PRO A N 1
ATOM 1902 C CA . PRO A 1 244 ? -16.475 -10.553 36.527 1.00 77.69 244 PRO A CA 1
ATOM 1903 C C . PRO A 1 244 ? -16.150 -12.028 36.289 1.00 77.69 244 PRO A C 1
ATOM 1905 O O . PRO A 1 244 ? -15.635 -12.723 37.162 1.00 77.69 244 PRO A O 1
ATOM 1908 N N . ASP A 1 245 ? -16.398 -12.491 35.069 1.00 76.81 245 ASP A N 1
ATOM 1909 C CA . ASP A 1 245 ? -15.848 -13.748 34.579 1.00 76.81 245 ASP A CA 1
ATOM 1910 C C . ASP A 1 245 ? -14.428 -13.500 34.066 1.00 76.81 245 ASP A C 1
ATOM 1912 O O . ASP A 1 245 ? -14.222 -13.034 32.938 1.00 76.81 245 ASP A O 1
ATOM 1916 N N . ASN A 1 246 ? -13.449 -13.835 34.909 1.00 59.59 246 ASN A N 1
ATOM 1917 C CA . ASN A 1 246 ? -12.018 -13.679 34.635 1.00 59.59 246 ASN A CA 1
ATOM 1918 C C . ASN A 1 246 ? -11.538 -14.417 33.370 1.00 59.59 246 ASN A C 1
ATOM 1920 O O . ASN A 1 246 ? -10.418 -14.177 32.929 1.00 59.59 246 ASN A O 1
ATOM 1924 N N . SER A 1 247 ? -12.351 -15.301 32.780 1.00 55.41 247 SER A N 1
ATOM 1925 C CA . SER A 1 247 ? -11.987 -16.069 31.586 1.00 55.41 247 SER A CA 1
ATOM 1926 C C . SER A 1 247 ? -12.492 -15.480 30.263 1.00 55.41 247 SER A C 1
ATOM 1928 O O . SER A 1 247 ? -11.996 -15.866 29.205 1.00 55.41 247 SER A O 1
ATOM 1930 N N . SER A 1 248 ? -13.470 -14.564 30.284 1.00 57.00 248 SER A N 1
ATOM 1931 C CA . SER A 1 248 ? -14.187 -14.184 29.055 1.00 57.00 248 SER A CA 1
ATOM 1932 C C . SER A 1 248 ? -14.554 -12.703 28.915 1.00 57.00 248 SER A C 1
ATOM 1934 O O . SER A 1 248 ? -15.199 -12.332 27.932 1.00 57.00 248 SER A O 1
ATOM 1936 N N . GLY A 1 249 ? -14.160 -11.848 29.868 1.00 56.47 249 GLY A N 1
ATOM 1937 C CA . GLY A 1 249 ? -14.527 -10.426 29.847 1.00 56.47 249 GLY A CA 1
ATOM 1938 C C . GLY A 1 249 ? -16.041 -10.204 29.963 1.00 56.47 249 GLY A C 1
ATOM 1939 O O . GLY A 1 249 ? -16.559 -9.193 29.491 1.00 56.47 249 GLY A O 1
ATOM 1940 N N . LYS A 1 250 ? -16.757 -11.173 30.548 1.00 60.19 250 LYS A N 1
ATOM 1941 C CA . LYS A 1 250 ? -18.208 -11.150 30.770 1.00 60.19 250 LYS A CA 1
ATOM 1942 C C . LYS A 1 250 ? -18.535 -10.819 32.220 1.00 60.19 250 LYS A C 1
ATOM 1944 O O . LYS A 1 250 ? -17.690 -10.903 33.105 1.00 60.19 250 LYS A O 1
ATOM 1949 N N . VAL A 1 251 ? -19.800 -10.485 32.447 1.00 61.44 251 VAL A N 1
ATOM 1950 C CA . VAL A 1 251 ? -20.377 -10.254 33.772 1.00 61.44 251 VAL A CA 1
ATOM 1951 C C . VAL A 1 251 ? -21.414 -11.342 34.029 1.00 61.44 251 VAL A C 1
ATOM 1953 O O . VAL A 1 251 ? -22.418 -11.427 33.315 1.00 61.44 251 VAL A O 1
ATOM 1956 N N . LEU A 1 252 ? -21.154 -12.201 35.014 1.00 63.84 252 LEU A N 1
ATOM 1957 C CA . LEU A 1 252 ? -22.024 -13.317 35.389 1.00 63.84 252 LEU A CA 1
ATOM 1958 C C . LEU A 1 252 ? -22.878 -12.941 36.594 1.00 63.84 252 LEU A C 1
ATOM 1960 O O . LEU A 1 252 ? -22.428 -12.245 37.500 1.00 63.84 252 LEU A O 1
ATOM 1964 N N . GLN A 1 253 ? -24.130 -13.395 36.605 1.00 52.91 253 GLN A N 1
ATOM 1965 C CA . GLN A 1 253 ? -25.000 -13.219 37.761 1.00 52.91 253 GLN A CA 1
ATOM 1966 C C . GLN A 1 253 ? -24.472 -14.086 38.904 1.00 52.91 253 GLN A C 1
ATOM 1968 O O . GLN A 1 253 ? -24.226 -15.278 38.710 1.00 52.91 253 GLN A O 1
ATOM 1973 N N . ARG A 1 254 ? -24.330 -13.505 40.099 1.00 53.94 254 ARG A N 1
ATOM 1974 C CA . ARG A 1 254 ? -24.029 -14.251 41.319 1.00 53.94 254 ARG A CA 1
ATOM 1975 C C . ARG A 1 254 ? -25.155 -15.246 41.549 1.00 53.94 254 ARG A C 1
ATOM 1977 O O . ARG A 1 254 ? -26.225 -14.893 42.048 1.00 53.94 254 ARG A O 1
ATOM 1984 N N . PHE A 1 255 ? -24.909 -16.508 41.218 1.00 47.88 255 PHE A N 1
ATOM 1985 C CA . PHE A 1 255 ? -25.679 -17.582 41.810 1.00 47.88 255 PHE A CA 1
ATOM 1986 C C . PHE A 1 255 ? -25.284 -17.615 43.279 1.00 47.88 255 PHE A C 1
ATOM 1988 O O . PHE A 1 255 ? -24.218 -18.109 43.641 1.00 47.88 255 PHE A O 1
ATOM 1995 N N . TRP A 1 256 ? -26.147 -17.079 44.141 1.00 41.91 256 TRP A N 1
ATOM 1996 C CA . TRP A 1 256 ? -26.166 -17.519 45.524 1.00 41.91 256 TRP A CA 1
ATOM 1997 C C . TRP A 1 256 ? -26.441 -19.021 45.479 1.00 41.91 256 TRP A C 1
ATOM 1999 O O . TRP A 1 256 ? -2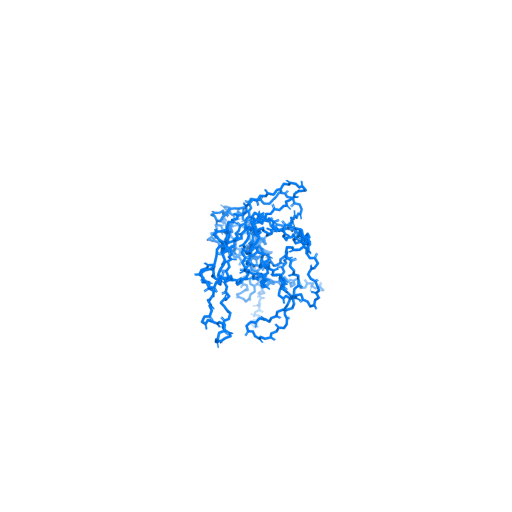7.592 -19.453 45.441 1.00 41.91 256 TRP A O 1
ATOM 2009 N N . ILE A 1 257 ? -25.384 -19.837 45.472 1.00 43.31 257 ILE A N 1
ATOM 2010 C CA . ILE A 1 257 ? -25.484 -21.164 46.053 1.00 43.31 257 ILE A CA 1
ATOM 2011 C C . ILE A 1 257 ? -25.785 -20.869 47.518 1.00 43.31 257 ILE A C 1
ATOM 2013 O O . ILE A 1 257 ? -24.890 -20.679 48.339 1.00 43.31 257 ILE A O 1
ATOM 2017 N N . LEU A 1 258 ? -27.076 -20.780 47.838 1.00 40.34 258 LEU A N 1
ATOM 2018 C CA . LEU A 1 258 ? -27.564 -21.182 49.138 1.00 40.34 258 LEU A CA 1
ATOM 2019 C C . LEU A 1 258 ? -27.054 -22.615 49.309 1.00 40.34 258 LEU A C 1
ATOM 2021 O O . LEU A 1 258 ? -27.728 -23.573 48.936 1.00 40.34 258 LEU A O 1
ATOM 2025 N N . ARG A 1 259 ? -25.843 -22.767 49.859 1.00 39.88 259 ARG A N 1
ATOM 2026 C CA . ARG A 1 259 ? -25.525 -23.922 50.686 1.00 39.88 259 ARG A CA 1
ATOM 2027 C C . ARG A 1 259 ? -26.513 -23.817 51.842 1.00 39.88 259 ARG A C 1
ATOM 2029 O O . ARG A 1 259 ? -26.230 -23.188 52.856 1.00 39.88 259 ARG A O 1
ATOM 2036 N N . ARG A 1 260 ? -27.730 -24.324 51.622 1.00 36.84 260 ARG A N 1
ATOM 2037 C CA . ARG A 1 260 ? -28.574 -24.761 52.722 1.00 36.84 260 ARG A CA 1
ATOM 2038 C C . ARG A 1 260 ? -27.753 -25.823 53.446 1.00 36.84 260 ARG A C 1
ATOM 2040 O O . ARG A 1 260 ? -27.239 -26.736 52.801 1.00 36.84 260 ARG A O 1
ATOM 2047 N N . LEU A 1 261 ? -27.563 -25.552 54.732 1.00 36.66 261 LEU A N 1
ATOM 2048 C CA . LEU A 1 261 ? -27.117 -26.470 55.772 1.00 36.66 261 LEU A CA 1
ATOM 2049 C C . LEU A 1 261 ? -27.704 -27.871 55.582 1.00 36.66 261 LEU A C 1
ATOM 2051 O O . LEU A 1 261 ? -28.889 -27.948 55.175 1.00 36.66 261 LEU A O 1
#

pLDDT: mean 84.68, std 15.87, range [31.98, 97.31]

InterPro domains:
  IPR001090 Ephrin, ligand binding domain [PF01404] (16-179)
  IPR001090 Ephrin, ligand binding domain [PS51550] (15-184)
  IPR001090 Ephrin, ligand binding domain [SM00615] (16-179)
  IPR001426 Tyrosine-protein kinase, receptor class V, conserved site [PS00790] (160-180)
  IPR001426 Tyrosine-protein kinase, receptor class V, conserved site [PS00791] (223-243)
  IPR008979 Galactose-binding-like domain superfamily [SSF49785] (16-177)
  IPR050449 Ephrin receptor tyrosine kinases [PTHR46877] (16-247)
  IPR061283 Ephrin, cysteine rich domain [PF25599] (180-238)